Protein AF-A0A142WZF5-F1 (afdb_monomer_lite)

Radius of gyration: 20.6 Å; chains: 1; bounding box: 42×57×59 Å

Foldseek 3Di:
DLLLLQLLLVLLQLLLVLLLVLLVVLCVVPVDDDPLSVVSNVSSVVSNVSSVVSNVSSVPDDDDDDQPLLVLLSVLLSVLLSVLSNVQNCCVRPVVHPNPDPSNVVNVVSSVLSSCSSVLALVSLVVLLVCLVVLLVVLVVVLVCLVVDQDDDPNHGDDPVSSVVSSVVSVVSNVSSVSSNVSCVDPSNCVSNVHDDPPPPDDPPDD

pLDDT: mean 77.1, std 10.67, range [46.75, 94.75]

Structure (mmCIF, N/CA/C/O backbone):
data_AF-A0A142WZF5-F1
#
_entry.id   AF-A0A142WZF5-F1
#
loop_
_atom_site.group_PDB
_atom_site.id
_atom_site.type_symbol
_atom_site.label_atom_id
_atom_site.label_alt_id
_atom_site.label_comp_id
_atom_site.label_asym_id
_atom_site.label_entity_id
_atom_site.label_seq_id
_atom_site.pdbx_PDB_ins_code
_atom_site.Cartn_x
_atom_site.Cartn_y
_atom_site.Cartn_z
_atom_site.occupancy
_atom_site.B_iso_or_equiv
_atom_site.auth_seq_id
_atom_site.auth_comp_id
_atom_site.auth_asym_id
_atom_site.auth_atom_id
_atom_site.pdbx_PDB_model_num
ATOM 1 N N . MET A 1 1 ? 12.812 9.002 -13.934 1.00 46.78 1 MET A N 1
ATOM 2 C CA . MET A 1 1 ? 12.377 9.745 -12.724 1.00 46.78 1 MET A CA 1
ATOM 3 C C . MET A 1 1 ? 11.168 10.668 -12.937 1.00 46.78 1 MET A C 1
ATOM 5 O O . MET A 1 1 ? 10.575 11.048 -11.945 1.00 46.78 1 MET A O 1
ATOM 9 N N . ARG A 1 2 ? 10.756 11.022 -14.170 1.00 46.75 2 ARG A N 1
ATOM 10 C CA . ARG A 1 2 ? 9.724 12.057 -14.425 1.00 46.75 2 ARG A CA 1
ATOM 11 C C . ARG A 1 2 ? 8.259 11.568 -14.424 1.00 46.75 2 ARG A C 1
ATOM 13 O O . ARG A 1 2 ? 7.371 12.323 -14.067 1.00 46.75 2 ARG A O 1
ATOM 20 N N . GLN A 1 3 ? 8.002 10.281 -14.674 1.00 51.88 3 GLN A N 1
ATOM 21 C CA . GLN A 1 3 ? 6.660 9.661 -14.545 1.00 51.88 3 GLN A CA 1
ATOM 22 C C . GLN A 1 3 ? 6.208 9.397 -13.116 1.00 51.88 3 GLN A C 1
ATOM 24 O O . GLN A 1 3 ? 5.125 8.874 -12.866 1.00 51.88 3 GLN A O 1
ATOM 29 N N . ALA A 1 4 ? 7.083 9.730 -12.184 1.00 54.91 4 ALA A N 1
ATOM 30 C CA . ALA A 1 4 ? 6.895 9.498 -10.783 1.00 54.91 4 ALA A CA 1
ATOM 31 C C . ALA A 1 4 ? 5.857 10.396 -10.148 1.00 54.91 4 ALA A C 1
ATOM 33 O O . ALA A 1 4 ? 5.127 9.996 -9.249 1.00 54.91 4 ALA A O 1
ATOM 34 N N . PHE A 1 5 ? 5.805 11.618 -10.648 1.00 63.75 5 PHE A N 1
ATOM 35 C CA . PHE A 1 5 ? 5.149 12.706 -9.969 1.00 63.75 5 PHE A CA 1
ATOM 36 C C . PHE A 1 5 ? 3.626 12.572 -9.988 1.00 63.75 5 PHE A C 1
ATOM 38 O O . PHE A 1 5 ? 2.994 12.879 -8.990 1.00 63.75 5 PHE A O 1
ATOM 45 N N . VAL A 1 6 ? 3.035 11.995 -11.039 1.00 66.81 6 VAL A N 1
ATOM 46 C CA . VAL A 1 6 ? 1.578 11.790 -11.101 1.00 66.81 6 VAL A CA 1
ATOM 47 C C . VAL A 1 6 ? 1.078 10.743 -10.102 1.00 66.81 6 VAL A C 1
ATOM 49 O O . VAL A 1 6 ? 0.245 11.091 -9.269 1.00 66.81 6 VAL A O 1
ATOM 52 N N . PRO A 1 7 ? 1.554 9.481 -10.117 1.00 61.69 7 PRO A N 1
ATOM 53 C CA . PRO A 1 7 ? 1.102 8.505 -9.136 1.00 61.69 7 PRO A CA 1
ATOM 54 C C . PRO A 1 7 ? 1.502 8.921 -7.721 1.00 61.69 7 PRO A C 1
ATOM 56 O O . PRO A 1 7 ? 0.687 8.750 -6.818 1.00 61.69 7 PRO A O 1
ATOM 59 N N . ILE A 1 8 ? 2.696 9.511 -7.520 1.00 68.06 8 ILE A N 1
ATOM 60 C CA . ILE A 1 8 ? 3.088 10.014 -6.197 1.00 68.06 8 ILE A CA 1
ATOM 61 C C . ILE A 1 8 ? 2.182 11.132 -5.731 1.00 68.06 8 ILE A C 1
ATOM 63 O O . ILE A 1 8 ? 1.725 11.111 -4.593 1.00 68.06 8 ILE A O 1
ATOM 67 N N . GLY A 1 9 ? 1.870 12.060 -6.620 1.00 70.88 9 GLY A N 1
ATOM 68 C CA . GLY A 1 9 ? 0.967 13.146 -6.325 1.00 70.88 9 GLY A CA 1
ATOM 69 C C . GLY A 1 9 ? -0.409 12.648 -5.904 1.00 70.88 9 GLY A C 1
ATOM 70 O O . GLY A 1 9 ? -0.915 13.082 -4.875 1.00 70.88 9 GLY A O 1
ATOM 71 N N . TRP A 1 10 ? -0.966 11.663 -6.615 1.00 73.31 10 TRP A N 1
ATOM 72 C CA . TRP A 1 10 ? -2.230 11.034 -6.230 1.00 73.31 10 TRP A CA 1
ATOM 73 C C . TRP A 1 10 ? -2.146 10.296 -4.896 1.00 73.31 10 TRP A C 1
ATOM 75 O O . TRP A 1 10 ? -3.036 10.454 -4.069 1.00 73.31 10 TRP A O 1
ATOM 85 N N . ALA A 1 11 ? -1.083 9.530 -4.652 1.00 70.00 11 ALA A N 1
ATOM 86 C CA . ALA A 1 11 ? -0.888 8.825 -3.386 1.00 70.00 11 ALA A CA 1
ATOM 87 C C . ALA A 1 11 ? -0.875 9.790 -2.198 1.00 70.00 11 ALA A C 1
ATOM 89 O O . ALA A 1 11 ? -1.576 9.578 -1.210 1.00 70.00 11 ALA A O 1
ATOM 90 N N . VAL A 1 12 ? -0.109 10.875 -2.321 1.00 71.00 12 VAL A N 1
ATOM 91 C CA . VAL A 1 12 ? -0.001 11.918 -1.302 1.00 71.00 12 VAL A CA 1
ATOM 92 C C . VAL A 1 12 ? -1.342 12.649 -1.143 1.00 71.00 12 VAL A C 1
ATOM 94 O O . VAL A 1 12 ? -1.800 12.835 -0.019 1.00 71.00 12 VAL A O 1
ATOM 97 N N . PHE A 1 13 ? -2.014 12.988 -2.247 1.00 75.50 13 PHE A N 1
ATOM 98 C CA . PHE A 1 13 ? -3.320 13.654 -2.246 1.00 75.50 13 PHE A CA 1
ATOM 99 C C . PHE A 1 13 ? -4.409 12.819 -1.559 1.00 75.50 13 PHE A C 1
ATOM 101 O O . PHE A 1 13 ? -5.099 13.311 -0.668 1.00 75.50 13 PHE A O 1
ATOM 108 N N . PHE A 1 14 ? -4.546 11.541 -1.922 1.00 74.38 14 PHE A N 1
ATOM 109 C CA . PHE A 1 14 ? -5.536 10.655 -1.310 1.00 74.38 14 PHE A CA 1
ATOM 110 C C . PHE A 1 14 ? -5.205 10.341 0.149 1.00 74.38 14 PHE A C 1
ATOM 112 O O . PHE A 1 14 ? -6.117 10.287 0.970 1.00 74.38 14 PHE A O 1
ATOM 119 N N . SER A 1 15 ? -3.920 10.209 0.496 1.00 71.00 15 SER A N 1
ATOM 120 C CA . SER A 1 15 ? -3.498 10.064 1.896 1.00 71.00 15 SER A CA 1
ATOM 121 C C . SER A 1 15 ? -3.891 11.293 2.715 1.00 71.00 15 SER A C 1
ATOM 123 O O . SER A 1 15 ? -4.377 11.166 3.832 1.00 71.00 15 SER A O 1
ATOM 125 N N . ALA A 1 16 ? -3.755 12.489 2.144 1.00 71.75 16 ALA A N 1
ATOM 126 C CA . ALA A 1 16 ? -4.146 13.725 2.800 1.00 71.75 16 ALA A CA 1
ATOM 127 C C . ALA A 1 16 ? -5.669 13.868 2.960 1.00 71.75 16 ALA A C 1
ATOM 129 O O . ALA A 1 16 ? -6.135 14.252 4.030 1.00 71.75 16 ALA A O 1
ATOM 130 N N . LEU A 1 17 ? -6.456 13.495 1.944 1.00 75.00 17 LEU A N 1
ATOM 131 C CA . LEU A 1 17 ? -7.918 13.428 2.060 1.00 75.00 17 LEU A CA 1
ATOM 132 C C . LEU A 1 17 ? -8.360 12.446 3.150 1.00 75.00 17 LEU A C 1
ATOM 134 O O . LEU A 1 17 ? -9.232 12.770 3.955 1.00 75.00 17 LEU A O 1
ATOM 138 N N . ALA A 1 18 ? -7.724 11.275 3.211 1.00 72.06 18 ALA A N 1
ATOM 139 C CA . ALA A 1 18 ? -7.991 10.270 4.232 1.00 72.06 18 ALA A CA 1
ATOM 140 C C . ALA A 1 18 ? -7.699 10.777 5.657 1.00 72.06 18 ALA A C 1
ATOM 142 O O . ALA A 1 18 ? -8.387 10.382 6.593 1.00 72.06 18 ALA A O 1
ATOM 143 N N . LEU A 1 19 ? -6.738 11.691 5.832 1.00 70.31 19 LEU A N 1
ATOM 144 C CA . LEU A 1 19 ? -6.470 12.331 7.125 1.00 70.31 19 LEU A CA 1
ATOM 145 C C . LEU A 1 19 ? -7.538 13.366 7.519 1.00 70.31 19 LEU A C 1
ATOM 147 O O . LEU A 1 19 ? -7.786 13.535 8.711 1.00 70.31 19 LEU A O 1
ATOM 151 N N . ILE A 1 20 ? -8.173 14.043 6.553 1.00 75.38 20 ILE A N 1
ATOM 152 C CA . ILE A 1 20 ? -9.157 15.115 6.803 1.00 75.38 20 ILE A CA 1
ATOM 153 C C . ILE A 1 20 ? -10.494 14.557 7.298 1.00 75.38 20 ILE A C 1
ATOM 155 O O . ILE A 1 20 ? -11.087 15.126 8.214 1.00 75.38 20 ILE A O 1
ATOM 159 N N . VAL A 1 21 ? -10.964 13.445 6.721 1.00 72.44 21 VAL A N 1
ATOM 160 C CA . VAL A 1 21 ? -12.300 12.892 7.015 1.00 72.44 21 VAL A CA 1
ATOM 161 C C . VAL A 1 21 ? -12.514 12.622 8.516 1.00 72.44 21 VAL A C 1
ATOM 163 O O . VAL A 1 21 ? -13.508 13.112 9.052 1.00 72.44 21 VAL A O 1
ATOM 166 N N . PRO A 1 22 ? -11.606 11.948 9.248 1.00 65.75 22 PRO A N 1
ATOM 167 C CA . PRO A 1 22 ? -11.811 11.667 10.670 1.00 65.75 22 PRO A CA 1
ATOM 168 C C . PRO A 1 22 ? -11.718 12.921 11.542 1.00 65.75 22 PRO A C 1
ATOM 170 O O . PRO A 1 22 ? -12.404 13.007 12.556 1.00 65.75 22 PRO A O 1
ATOM 173 N N . VAL A 1 23 ? -10.930 13.927 11.139 1.00 70.88 23 VAL A N 1
ATOM 174 C CA . VAL A 1 23 ? -10.861 15.210 11.857 1.00 70.88 23 VAL A CA 1
ATOM 175 C C . VAL A 1 23 ? -12.176 15.979 11.735 1.00 70.88 23 VAL A C 1
ATOM 177 O O . VAL A 1 23 ? -12.653 16.537 12.724 1.00 70.88 23 VAL A O 1
ATOM 180 N N . VAL A 1 24 ? -12.784 15.986 10.543 1.00 72.75 24 VAL A N 1
ATOM 181 C CA . VAL A 1 24 ? -14.100 16.602 10.318 1.00 72.75 24 VAL A CA 1
ATOM 182 C C . VAL A 1 24 ? -15.178 15.851 11.096 1.00 72.75 24 VAL A C 1
ATOM 184 O O . VAL A 1 24 ? -15.952 16.487 11.806 1.00 72.75 24 VAL A O 1
ATOM 187 N N . MET A 1 25 ? -15.190 14.515 11.036 1.00 69.75 25 MET A N 1
ATOM 188 C CA . MET A 1 25 ? -16.173 13.706 11.766 1.00 69.75 25 MET A CA 1
ATOM 189 C C . MET A 1 25 ? -16.043 13.876 13.283 1.00 69.75 25 MET A C 1
ATOM 191 O O . MET A 1 25 ? -17.033 14.195 13.928 1.00 69.75 25 MET A O 1
ATOM 195 N N . GLY A 1 26 ? -14.835 13.818 13.851 1.00 64.50 26 GLY A N 1
ATOM 196 C CA . GLY A 1 26 ? -14.639 14.051 15.288 1.00 64.50 26 GLY A CA 1
ATOM 197 C C . GLY A 1 26 ? -14.998 15.476 15.734 1.00 64.50 26 GLY A C 1
ATOM 198 O O . GLY A 1 26 ? -15.407 15.703 16.873 1.00 64.50 26 GLY A O 1
ATOM 199 N N . ARG A 1 27 ? -14.883 16.475 14.846 1.00 73.31 27 ARG A N 1
ATOM 200 C CA . ARG A 1 27 ? -15.338 17.846 15.136 1.00 73.31 27 ARG A CA 1
ATOM 201 C C . ARG A 1 27 ? -16.862 17.973 15.125 1.00 73.31 27 ARG A C 1
ATOM 203 O O . ARG A 1 27 ? -17.387 18.803 15.873 1.00 73.31 27 ARG A O 1
ATOM 210 N N . LEU A 1 28 ? -17.535 17.211 14.266 1.00 75.12 28 LEU A N 1
ATOM 211 C CA . LEU A 1 28 ? -18.994 17.140 14.199 1.00 75.12 28 LEU A CA 1
ATOM 212 C C . LEU A 1 28 ? -19.573 16.352 15.381 1.00 75.12 28 LEU A C 1
ATOM 214 O O . LEU A 1 28 ? -20.610 16.750 15.896 1.00 75.12 28 LEU A O 1
ATOM 218 N N . GLU A 1 29 ? -18.887 15.295 15.825 1.00 70.25 29 GLU A N 1
ATOM 219 C CA . GLU A 1 29 ? -19.290 14.455 16.962 1.00 70.25 29 GLU A CA 1
ATOM 220 C C . GLU A 1 29 ? -19.155 15.205 18.300 1.00 70.25 29 GLU A C 1
ATOM 222 O O . GLU A 1 29 ? -20.130 15.314 19.040 1.00 70.25 29 GLU A O 1
ATOM 227 N N . ASP A 1 30 ? -17.990 15.798 18.588 1.00 74.69 30 ASP A N 1
ATOM 228 C CA . ASP A 1 30 ? -17.697 16.285 19.950 1.00 74.69 30 ASP A CA 1
ATOM 229 C C . ASP A 1 30 ? -17.779 17.811 20.100 1.00 74.69 30 ASP A C 1
ATOM 231 O O . ASP A 1 30 ? -17.608 18.350 21.191 1.00 74.69 30 ASP A O 1
ATOM 235 N N . GLY A 1 31 ? -17.930 18.556 19.000 1.00 74.50 31 GLY A N 1
ATOM 236 C CA . GLY A 1 31 ? -17.992 20.023 19.023 1.00 74.50 31 GLY A CA 1
ATOM 237 C C . GLY A 1 31 ? -16.668 20.751 19.335 1.00 74.50 31 GLY A C 1
ATOM 238 O O . GLY A 1 31 ? -16.577 21.967 19.152 1.00 74.50 31 GLY A O 1
ATOM 239 N N . LEU A 1 32 ? -15.626 20.038 19.770 1.00 74.06 32 LEU A N 1
ATOM 240 C CA . LEU A 1 32 ? -14.387 20.618 20.301 1.00 74.06 32 LEU A CA 1
ATOM 241 C C . LEU A 1 32 ? -13.279 20.746 19.245 1.00 74.06 32 LEU A C 1
ATOM 243 O O . LEU A 1 32 ? -13.051 19.853 18.422 1.00 74.06 32 LEU A O 1
ATOM 247 N N . TRP A 1 33 ? -12.543 21.859 19.285 1.00 77.81 33 TRP A N 1
ATOM 248 C CA . TRP A 1 33 ? -11.347 22.070 18.467 1.00 77.81 33 TRP A CA 1
ATOM 249 C C . TRP A 1 33 ? -10.091 21.873 19.315 1.00 77.81 33 TRP A C 1
ATOM 251 O O . TRP A 1 33 ? -9.861 22.619 20.262 1.00 77.81 33 TRP A O 1
ATOM 261 N N . THR A 1 34 ? -9.274 20.873 18.980 1.00 77.44 34 THR A N 1
ATOM 262 C CA . THR A 1 34 ? -8.027 20.578 19.699 1.00 77.44 34 THR A CA 1
ATOM 263 C C . THR A 1 34 ? -6.809 20.941 18.853 1.00 77.44 34 THR A C 1
ATOM 265 O O . THR A 1 34 ? -6.850 20.896 17.621 1.00 77.44 34 THR A O 1
ATOM 268 N N . PHE A 1 35 ? -5.692 21.260 19.512 1.00 69.06 35 PHE A N 1
ATOM 269 C CA . PHE A 1 35 ? -4.420 21.535 18.835 1.00 69.06 35 PHE A CA 1
ATOM 270 C C . PHE A 1 35 ? -3.982 20.367 17.933 1.00 69.06 35 PHE A C 1
ATOM 272 O O . PHE A 1 35 ? -3.530 20.588 16.813 1.00 69.06 35 PHE A O 1
ATOM 279 N N . ALA A 1 36 ? -4.207 19.123 18.371 1.00 63.53 36 ALA A N 1
ATOM 280 C CA . ALA A 1 36 ? -3.917 17.923 17.587 1.00 63.53 36 ALA A CA 1
ATOM 281 C C . ALA A 1 36 ? -4.724 17.862 16.275 1.00 63.53 36 ALA A C 1
ATOM 283 O O . ALA A 1 36 ? -4.153 17.584 15.222 1.00 63.53 36 ALA A O 1
ATOM 284 N N . ARG A 1 37 ? -6.025 18.195 16.305 1.00 69.38 37 ARG A N 1
ATOM 285 C CA . ARG A 1 37 ? -6.875 18.276 15.099 1.00 69.38 37 ARG A CA 1
ATOM 286 C C . ARG A 1 37 ? -6.367 19.354 14.135 1.00 69.38 37 ARG A C 1
ATOM 288 O O . ARG A 1 37 ? -6.269 19.107 12.935 1.00 69.38 37 ARG A O 1
ATOM 295 N N . GLY A 1 38 ? -5.966 20.512 14.667 1.00 69.56 38 GLY A N 1
ATOM 296 C CA . GLY A 1 38 ? -5.338 21.583 13.888 1.00 69.56 38 GLY A CA 1
ATOM 297 C C . GLY A 1 38 ? -4.015 21.161 13.237 1.00 69.56 38 GLY A C 1
ATOM 298 O O . GLY A 1 38 ? -3.804 21.415 12.053 1.00 69.56 38 GLY A O 1
ATOM 299 N N . ALA A 1 39 ? -3.154 20.454 13.973 1.00 66.62 39 ALA A N 1
ATOM 300 C CA . ALA A 1 39 ? -1.882 19.949 13.4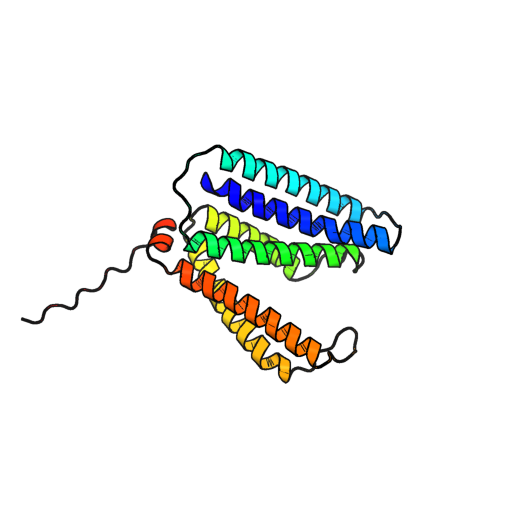58 1.00 66.62 39 ALA A CA 1
ATOM 301 C C . ALA A 1 39 ? -2.080 18.910 12.339 1.00 66.62 39 ALA A C 1
ATOM 303 O O . ALA A 1 39 ? -1.424 19.000 11.301 1.00 66.62 39 ALA A O 1
ATOM 304 N N . VAL A 1 40 ? -3.022 17.972 12.499 1.00 68.31 40 VAL A N 1
ATOM 305 C CA . VAL A 1 40 ? -3.356 16.983 11.456 1.00 68.31 40 VAL A CA 1
ATOM 306 C C . VAL A 1 40 ? -3.889 17.661 10.199 1.00 68.31 40 VAL A C 1
ATOM 308 O O . VAL A 1 40 ? -3.464 17.305 9.102 1.00 68.31 40 VAL A O 1
ATOM 311 N N . LEU A 1 41 ? -4.756 18.670 10.329 1.00 72.38 41 LEU A N 1
ATOM 312 C CA . LEU A 1 41 ? -5.235 19.442 9.178 1.00 72.38 41 LEU A CA 1
ATOM 313 C C . LEU A 1 41 ? -4.116 20.232 8.499 1.00 72.38 41 LEU A C 1
ATOM 315 O O . LEU A 1 41 ? -4.100 20.312 7.275 1.00 72.38 41 LEU A O 1
ATOM 319 N N . GLY A 1 42 ? -3.158 20.768 9.259 1.00 71.69 42 GLY A N 1
ATOM 320 C CA . GLY A 1 42 ? -1.979 21.433 8.699 1.00 71.69 42 GLY A CA 1
ATOM 321 C C . GLY A 1 42 ? -1.097 20.475 7.892 1.00 71.69 42 GLY A C 1
ATOM 322 O O . GLY A 1 42 ? -0.700 20.784 6.764 1.00 71.69 42 GLY A O 1
ATOM 323 N N . VAL A 1 43 ? -0.845 19.277 8.425 1.00 70.12 43 VAL A N 1
ATOM 324 C CA . VAL A 1 43 ? -0.101 18.219 7.723 1.00 70.12 43 VAL A CA 1
ATOM 325 C C . VAL A 1 43 ? -0.870 17.747 6.490 1.00 70.12 43 VAL A C 1
ATOM 327 O O . VAL A 1 43 ? -0.294 17.670 5.407 1.00 70.12 43 VAL A O 1
ATOM 330 N N . ALA A 1 44 ? -2.175 17.503 6.610 1.00 70.62 44 ALA A N 1
ATOM 331 C CA . ALA A 1 44 ? -3.017 17.111 5.487 1.00 70.62 44 ALA A CA 1
ATOM 332 C C . ALA A 1 44 ? -3.069 18.199 4.403 1.00 70.62 44 ALA A C 1
ATOM 334 O O . ALA A 1 44 ? -2.885 17.896 3.231 1.00 70.62 44 ALA A O 1
ATOM 335 N N . GLY A 1 45 ? -3.222 19.474 4.764 1.00 69.44 45 GLY A N 1
ATOM 336 C CA . GLY A 1 45 ? -3.181 20.589 3.814 1.00 69.44 45 GLY A CA 1
ATOM 337 C C . GLY A 1 45 ? -1.846 20.673 3.068 1.00 69.44 45 GLY A C 1
ATOM 338 O O . GLY A 1 45 ? -1.819 20.836 1.848 1.00 69.44 45 GLY A O 1
ATOM 339 N N . SER A 1 46 ? -0.738 20.467 3.782 1.00 69.00 46 SER A N 1
ATOM 340 C CA . SER A 1 46 ? 0.606 20.443 3.193 1.00 69.00 46 SER A CA 1
ATOM 341 C C . SER A 1 46 ? 0.777 19.267 2.228 1.00 69.00 46 SER A C 1
ATOM 343 O O . SER A 1 46 ? 1.283 19.435 1.119 1.00 69.00 46 SER A O 1
ATOM 345 N N . LEU A 1 47 ? 0.295 18.080 2.606 1.00 70.56 47 LEU A N 1
ATOM 346 C CA . LEU A 1 47 ? 0.309 16.899 1.748 1.00 70.56 47 LEU A CA 1
ATOM 347 C C . LEU A 1 47 ? -0.606 17.080 0.528 1.00 70.56 47 LEU A C 1
ATOM 349 O O . LEU A 1 47 ? -0.189 16.753 -0.575 1.00 70.56 47 LEU A O 1
ATOM 353 N N . LEU A 1 48 ? -1.797 17.672 0.664 1.00 78.75 48 LEU A N 1
ATOM 354 C CA . LEU A 1 48 ? -2.655 18.006 -0.480 1.00 78.75 48 LEU A CA 1
ATOM 355 C C . LEU A 1 48 ? -1.926 18.913 -1.474 1.00 78.75 48 LEU A C 1
ATOM 357 O O . LEU A 1 48 ? -1.896 18.610 -2.666 1.00 78.75 48 LEU A O 1
ATOM 361 N N . ALA A 1 49 ? -1.300 19.988 -0.989 1.00 68.31 49 ALA A N 1
ATOM 362 C CA . ALA A 1 49 ? -0.561 20.926 -1.829 1.00 68.31 49 ALA A CA 1
ATOM 363 C C . ALA A 1 49 ? 0.616 20.246 -2.546 1.00 68.31 49 ALA A C 1
ATOM 365 O O . ALA A 1 49 ? 0.800 20.422 -3.755 1.00 68.31 49 ALA A O 1
ATOM 366 N N . VAL A 1 50 ? 1.376 19.408 -1.835 1.00 71.94 50 VAL A N 1
ATOM 367 C CA . VAL A 1 50 ? 2.451 18.599 -2.424 1.00 71.94 50 VAL A CA 1
ATOM 368 C C . VAL A 1 50 ? 1.881 17.628 -3.458 1.00 71.94 50 VAL A C 1
ATOM 370 O O . VAL A 1 50 ? 2.367 17.581 -4.583 1.00 71.94 50 VAL A O 1
ATOM 373 N N . GLY A 1 51 ? 0.809 16.910 -3.129 1.00 70.62 51 GLY A N 1
ATOM 374 C CA . GLY A 1 51 ? 0.147 15.956 -4.012 1.00 70.62 51 GLY A CA 1
ATOM 375 C C . GLY A 1 51 ? -0.292 16.592 -5.330 1.00 70.62 51 GLY A C 1
ATOM 376 O O . GLY A 1 51 ? 0.101 16.134 -6.404 1.00 70.62 51 GLY A O 1
ATOM 377 N N . VAL A 1 52 ? -1.018 17.710 -5.252 1.00 74.69 52 VAL A N 1
ATOM 378 C CA . VAL A 1 52 ? -1.459 18.494 -6.417 1.00 74.69 52 VAL A CA 1
ATOM 379 C C . VAL A 1 52 ? -0.269 18.984 -7.238 1.00 74.69 52 VAL A C 1
ATOM 381 O O . VAL A 1 52 ? -0.276 18.849 -8.461 1.00 74.69 52 VAL A O 1
ATOM 384 N N . THR A 1 53 ? 0.783 19.489 -6.591 1.00 68.62 53 THR A N 1
ATOM 385 C CA . THR A 1 53 ? 1.982 19.986 -7.283 1.00 68.62 53 THR A CA 1
ATOM 386 C C . THR A 1 53 ? 2.695 18.869 -8.046 1.00 68.62 53 THR A C 1
ATOM 388 O O . THR A 1 53 ? 3.127 19.068 -9.183 1.00 68.62 53 THR A O 1
ATOM 391 N N . LEU A 1 54 ? 2.781 17.666 -7.476 1.00 70.06 54 LEU A N 1
ATOM 392 C CA . LEU A 1 54 ? 3.384 16.510 -8.142 1.00 70.06 54 LEU A CA 1
ATOM 393 C C . LEU A 1 54 ? 2.488 15.995 -9.293 1.00 70.06 54 LEU A C 1
ATOM 395 O O . LEU A 1 54 ? 2.995 15.703 -10.376 1.00 70.06 54 LEU A O 1
ATOM 399 N N . VAL A 1 55 ? 1.156 15.973 -9.141 1.00 73.31 55 VAL A N 1
ATOM 400 C CA . VAL A 1 55 ? 0.240 15.642 -10.257 1.00 73.31 55 VAL A CA 1
ATOM 401 C C . VAL A 1 55 ? 0.368 16.655 -11.396 1.00 73.31 55 VAL A C 1
ATOM 403 O O . VAL A 1 55 ? 0.486 16.283 -12.566 1.00 73.31 55 VAL A O 1
ATOM 406 N N . TRP A 1 56 ? 0.388 17.943 -11.066 1.00 70.12 56 TRP A N 1
ATOM 407 C CA . TRP A 1 56 ? 0.482 19.029 -12.035 1.00 70.12 56 TRP A CA 1
ATOM 408 C C . TRP A 1 56 ? 1.811 19.019 -12.795 1.00 70.12 56 TRP A C 1
ATOM 410 O O . TRP A 1 56 ? 1.838 19.081 -14.023 1.00 70.12 56 TRP A O 1
ATOM 420 N N . THR A 1 57 ? 2.931 18.891 -12.085 1.00 67.88 57 THR A N 1
ATOM 421 C CA . THR A 1 57 ? 4.264 18.836 -12.707 1.00 67.88 57 THR A CA 1
ATOM 422 C C . THR A 1 57 ? 4.470 17.555 -13.515 1.00 67.88 57 THR A C 1
ATOM 424 O O . THR A 1 57 ? 5.076 17.600 -14.585 1.00 67.88 57 THR A O 1
ATOM 427 N N . GLY A 1 58 ? 3.915 16.427 -13.062 1.00 61.31 58 GLY A N 1
ATOM 428 C CA . GLY A 1 58 ? 3.994 15.150 -13.767 1.00 61.31 58 GLY A CA 1
ATOM 429 C C . GLY A 1 58 ? 3.090 15.043 -15.000 1.00 61.31 58 GLY A C 1
ATOM 430 O O . GLY A 1 58 ? 3.464 14.380 -15.963 1.00 61.31 58 GLY A O 1
ATOM 431 N N . SER A 1 59 ? 1.922 15.694 -15.005 1.00 66.56 59 SER A N 1
ATOM 432 C CA . SER A 1 59 ? 0.977 15.668 -16.140 1.00 66.56 59 SER A CA 1
ATOM 433 C C . SER A 1 59 ? 1.434 16.509 -17.334 1.00 66.56 59 SER A C 1
ATOM 435 O O . SER A 1 59 ? 1.023 16.251 -18.462 1.00 66.56 59 SER A O 1
ATOM 437 N N . ARG A 1 60 ? 2.333 17.476 -17.113 1.00 61.00 60 ARG A N 1
ATOM 438 C CA . ARG A 1 60 ? 2.895 18.343 -18.161 1.00 61.00 60 ARG A CA 1
ATOM 439 C C . ARG A 1 60 ? 4.080 17.740 -18.924 1.00 61.00 60 ARG A C 1
ATOM 441 O O . ARG A 1 60 ? 4.618 18.401 -19.807 1.00 61.00 60 ARG A O 1
ATOM 448 N N . GLN A 1 61 ? 4.520 16.522 -18.605 1.00 54.97 61 GLN A N 1
ATOM 449 C CA . GLN A 1 61 ? 5.681 15.901 -19.251 1.00 54.97 61 GLN A CA 1
ATOM 450 C C . GLN A 1 61 ? 5.322 14.573 -19.920 1.00 54.97 61 GLN A C 1
ATOM 452 O O . GLN A 1 61 ? 5.066 13.567 -19.262 1.00 54.97 61 GLN A O 1
ATOM 457 N N . SER A 1 62 ? 5.383 14.557 -21.253 1.00 54.28 62 SER A N 1
ATOM 458 C CA . SER A 1 62 ? 5.236 13.351 -22.067 1.00 54.28 62 SER A CA 1
ATOM 459 C C . SER A 1 62 ? 6.359 12.364 -21.744 1.00 54.28 62 SER A C 1
ATOM 461 O O . SER A 1 62 ? 7.540 12.644 -21.935 1.00 54.28 62 SER A O 1
ATOM 463 N N . SER A 1 63 ? 6.009 11.202 -21.205 1.00 54.94 63 SER A N 1
ATOM 464 C CA . SER A 1 63 ? 6.940 10.111 -20.914 1.00 54.94 63 SER A CA 1
ATOM 465 C C . SER A 1 63 ? 6.267 8.769 -21.235 1.00 54.94 63 SER A C 1
ATOM 467 O O . SER A 1 63 ? 5.042 8.676 -21.124 1.00 54.94 63 SER A O 1
ATOM 469 N N . PRO A 1 64 ? 7.030 7.727 -21.608 1.00 63.06 64 PRO A N 1
ATOM 470 C CA . PRO A 1 64 ? 6.487 6.449 -22.086 1.00 63.06 64 PRO A CA 1
ATOM 471 C C . PRO A 1 64 ? 5.750 5.689 -20.974 1.00 63.06 64 PRO A C 1
ATOM 473 O O . PRO A 1 64 ? 6.352 5.461 -19.934 1.00 63.06 64 PRO A O 1
ATOM 476 N N . PRO A 1 65 ? 4.474 5.304 -21.131 1.00 74.88 65 PRO A N 1
ATOM 477 C CA . PRO A 1 65 ? 3.590 4.887 -20.034 1.00 74.88 65 PRO A CA 1
ATOM 478 C C . PRO A 1 65 ? 4.169 3.777 -19.140 1.00 74.88 65 PRO A C 1
ATOM 480 O O . PRO A 1 65 ? 4.768 2.821 -19.627 1.00 74.88 65 PRO A O 1
ATOM 483 N N . LEU A 1 66 ? 3.933 3.881 -17.824 1.00 81.06 66 LEU A N 1
ATOM 484 C CA . LEU A 1 66 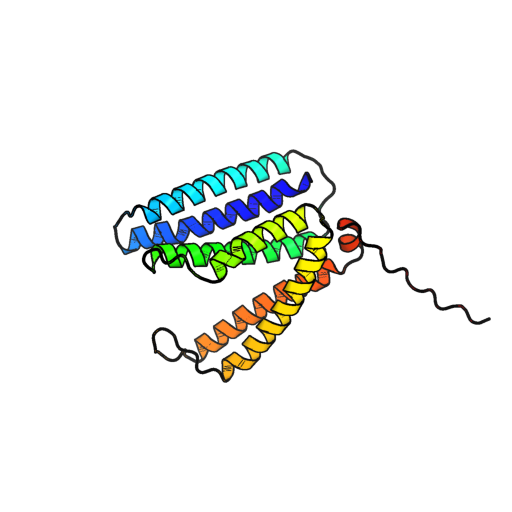? 4.344 2.866 -16.846 1.00 81.06 66 LEU A CA 1
ATOM 485 C C . LEU A 1 66 ? 3.801 1.475 -17.233 1.00 81.06 66 LEU A C 1
ATOM 487 O O . LEU A 1 66 ? 2.600 1.365 -17.524 1.00 81.06 66 LEU A O 1
ATOM 491 N N . PRO A 1 67 ? 4.616 0.401 -17.157 1.00 87.31 67 PRO A N 1
ATOM 492 C CA . PRO A 1 67 ? 4.141 -0.951 -17.424 1.00 87.31 67 PRO A CA 1
ATOM 493 C C . PRO A 1 67 ? 2.964 -1.318 -16.521 1.00 87.31 67 PRO A C 1
ATOM 495 O O . PRO A 1 67 ? 2.922 -0.947 -15.343 1.00 87.31 67 PRO A O 1
ATOM 498 N N . ALA A 1 68 ? 2.028 -2.114 -17.043 1.00 82.19 68 ALA A N 1
ATOM 499 C CA . ALA A 1 68 ? 0.824 -2.494 -16.308 1.00 82.19 68 ALA A CA 1
ATOM 500 C C . ALA A 1 68 ? 1.130 -3.136 -14.943 1.00 82.19 68 ALA A C 1
ATOM 502 O O . ALA A 1 68 ? 0.422 -2.870 -13.974 1.00 82.19 68 ALA A O 1
ATOM 503 N N . GLY A 1 69 ? 2.211 -3.919 -14.841 1.00 83.88 69 GLY A N 1
ATOM 504 C CA . GLY A 1 69 ? 2.620 -4.529 -13.577 1.00 83.88 69 GLY A CA 1
ATOM 505 C C . GLY A 1 69 ? 3.063 -3.523 -12.518 1.00 83.88 69 GLY A C 1
ATOM 506 O O . GLY A 1 69 ? 2.645 -3.632 -11.367 1.00 83.88 69 GLY A O 1
ATOM 507 N N . VAL A 1 70 ? 3.813 -2.492 -12.918 1.00 87.38 70 VAL A N 1
ATOM 508 C CA . VAL A 1 70 ? 4.201 -1.391 -12.023 1.00 87.38 70 VAL A CA 1
ATOM 509 C C . VAL A 1 70 ? 2.960 -0.643 -11.546 1.00 87.38 70 VAL A C 1
ATOM 511 O O . VAL A 1 70 ? 2.831 -0.394 -10.355 1.00 87.38 70 VAL A O 1
ATOM 514 N N . ARG A 1 71 ? 2.001 -0.355 -12.438 1.00 85.12 71 ARG A N 1
ATOM 515 C CA . ARG A 1 71 ? 0.751 0.335 -12.065 1.00 85.12 71 ARG A CA 1
ATOM 516 C C . ARG A 1 71 ? -0.052 -0.430 -11.014 1.00 85.12 71 ARG A C 1
ATOM 518 O O . ARG A 1 71 ? -0.516 0.178 -10.059 1.00 85.12 71 ARG A O 1
ATOM 525 N N . ILE A 1 72 ? -0.173 -1.752 -11.157 1.00 80.88 72 ILE A N 1
ATOM 526 C CA . ILE A 1 72 ? -0.872 -2.603 -10.179 1.00 80.88 72 ILE A CA 1
ATOM 527 C C . ILE A 1 72 ? -0.151 -2.578 -8.822 1.00 80.88 72 ILE A C 1
ATOM 529 O O . ILE A 1 72 ? -0.801 -2.444 -7.790 1.00 80.88 72 ILE A O 1
ATOM 533 N N . ALA A 1 73 ? 1.184 -2.664 -8.811 1.00 88.50 73 ALA A N 1
ATOM 534 C CA . ALA A 1 73 ? 1.961 -2.583 -7.573 1.00 88.50 73 ALA A CA 1
ATOM 535 C C . ALA A 1 73 ? 1.852 -1.204 -6.902 1.00 88.50 73 ALA A C 1
ATOM 537 O O . ALA A 1 73 ? 1.719 -1.125 -5.684 1.00 88.50 73 ALA A O 1
ATOM 538 N N . LEU A 1 74 ? 1.847 -0.122 -7.686 1.00 85.62 74 LEU A N 1
ATOM 539 C CA . LEU A 1 74 ? 1.629 1.232 -7.177 1.00 85.62 74 LEU A CA 1
ATOM 540 C C . LEU A 1 74 ? 0.230 1.398 -6.592 1.00 85.62 74 LEU A C 1
ATOM 542 O O . LEU A 1 74 ? 0.109 1.921 -5.492 1.00 85.62 74 LEU A O 1
ATOM 546 N N . ALA A 1 75 ? -0.807 0.919 -7.281 1.00 78.50 75 ALA A N 1
ATOM 547 C CA . ALA A 1 75 ? -2.176 0.966 -6.777 1.00 78.50 75 ALA A CA 1
ATOM 548 C C . ALA A 1 75 ? -2.308 0.204 -5.450 1.00 78.50 75 ALA A C 1
ATOM 550 O O . ALA A 1 75 ? -2.862 0.732 -4.492 1.00 78.50 75 ALA A O 1
ATOM 551 N N . ALA A 1 76 ? -1.728 -0.996 -5.361 1.00 83.06 76 ALA A N 1
ATOM 552 C CA . ALA A 1 76 ? -1.688 -1.764 -4.121 1.00 83.06 76 ALA A CA 1
ATOM 553 C C . ALA A 1 76 ? -0.958 -1.008 -2.996 1.00 83.06 76 ALA A C 1
ATOM 555 O O . ALA A 1 76 ? -1.451 -0.951 -1.876 1.00 83.06 76 ALA A O 1
ATOM 556 N N . ASN A 1 77 ? 0.185 -0.385 -3.289 1.00 86.38 77 ASN A N 1
ATOM 557 C CA . ASN A 1 77 ? 0.938 0.408 -2.317 1.00 86.38 77 ASN A CA 1
ATOM 558 C C . ASN A 1 77 ? 0.146 1.636 -1.825 1.00 86.38 77 ASN A C 1
ATOM 560 O O . ASN A 1 77 ? 0.081 1.887 -0.625 1.00 86.38 77 ASN A O 1
ATOM 564 N N . ILE A 1 78 ? -0.547 2.332 -2.732 1.00 80.19 78 ILE A N 1
ATOM 565 C CA . ILE A 1 78 ? -1.434 3.455 -2.395 1.00 80.19 78 ILE A CA 1
ATOM 566 C C . ILE A 1 78 ? -2.540 3.018 -1.435 1.00 80.19 78 ILE A C 1
ATOM 568 O O . ILE A 1 78 ? -2.824 3.739 -0.482 1.00 80.19 78 ILE A O 1
ATOM 572 N N . VAL A 1 79 ? -3.129 1.836 -1.644 1.00 80.12 79 VAL A N 1
ATOM 573 C CA . VAL A 1 79 ? -4.126 1.282 -0.717 1.00 80.12 79 VAL A CA 1
ATOM 574 C C . VAL A 1 79 ? -3.533 1.154 0.690 1.00 80.12 79 VAL A C 1
ATOM 576 O O . VAL A 1 79 ? -4.138 1.643 1.638 1.00 80.12 79 VAL A O 1
ATOM 579 N N . PHE A 1 80 ? -2.330 0.590 0.845 1.00 81.81 80 PHE A N 1
ATOM 580 C CA . PHE A 1 80 ? -1.680 0.494 2.160 1.00 81.81 80 PHE A CA 1
ATOM 581 C C . PHE A 1 80 ? -1.369 1.860 2.778 1.00 81.81 80 PHE A C 1
ATOM 583 O O . PHE A 1 80 ? -1.646 2.061 3.957 1.00 81.81 80 PHE A O 1
ATOM 590 N N . LEU A 1 81 ? -0.852 2.815 1.998 1.00 80.88 81 LEU A N 1
ATOM 591 C CA . LEU A 1 81 ? -0.617 4.182 2.478 1.00 80.88 81 LEU A CA 1
ATOM 592 C C . LEU A 1 81 ? -1.902 4.836 2.992 1.00 80.88 81 LEU A C 1
ATOM 594 O O . LEU A 1 81 ? -1.882 5.436 4.067 1.00 80.88 81 LEU A O 1
ATOM 598 N N . ALA A 1 82 ? -3.011 4.672 2.267 1.00 77.19 82 ALA A N 1
ATOM 599 C CA . ALA A 1 82 ? -4.315 5.175 2.676 1.00 77.19 82 ALA A CA 1
ATOM 600 C C . ALA A 1 82 ? -4.804 4.499 3.965 1.00 77.19 82 ALA A C 1
ATOM 602 O O . ALA A 1 82 ? -5.250 5.193 4.873 1.00 77.19 82 ALA A O 1
ATOM 603 N N . PHE A 1 83 ? -4.663 3.174 4.095 1.00 79.25 83 PHE A N 1
ATOM 604 C CA . PHE A 1 83 ? -5.010 2.460 5.329 1.00 79.25 83 PHE A CA 1
ATOM 605 C C . PHE A 1 83 ? -4.184 2.935 6.527 1.00 79.25 83 PHE A C 1
ATOM 607 O O . PHE A 1 83 ? -4.748 3.206 7.583 1.00 79.25 83 PHE A O 1
ATOM 614 N N . PHE A 1 84 ? -2.869 3.101 6.364 1.00 80.44 84 PHE A N 1
ATOM 615 C CA . PHE A 1 84 ? -2.012 3.615 7.433 1.00 80.44 84 PHE A CA 1
ATOM 616 C C . PHE A 1 84 ? -2.364 5.056 7.806 1.00 80.44 84 PHE A C 1
ATOM 618 O O . PHE A 1 84 ? -2.363 5.392 8.985 1.00 80.44 84 PHE A O 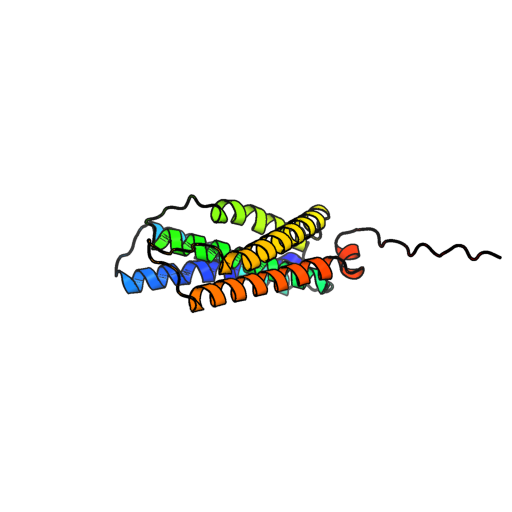1
ATOM 625 N N . ALA A 1 85 ? -2.700 5.899 6.826 1.00 76.31 85 ALA A N 1
ATOM 626 C CA . ALA A 1 85 ? -3.150 7.264 7.077 1.00 76.31 85 ALA A CA 1
ATOM 627 C C . ALA A 1 85 ? -4.494 7.296 7.827 1.00 76.31 85 ALA A C 1
ATOM 629 O O . ALA A 1 85 ? -4.629 8.035 8.800 1.00 76.31 85 ALA A O 1
ATOM 630 N N . LEU A 1 86 ? -5.466 6.471 7.422 1.00 74.44 86 LEU A N 1
ATOM 631 C CA . LEU A 1 86 ? -6.755 6.356 8.110 1.00 74.44 86 LEU A CA 1
ATOM 632 C C . LEU A 1 86 ? -6.578 5.897 9.555 1.00 74.44 86 LEU A C 1
ATOM 634 O O . LEU A 1 86 ? -7.156 6.496 10.455 1.00 74.44 86 LEU A O 1
ATOM 638 N N . GLU A 1 87 ? -5.750 4.879 9.786 1.00 76.69 87 GLU A N 1
ATOM 639 C CA . GLU A 1 87 ? -5.508 4.371 11.135 1.00 76.69 87 GLU A CA 1
ATOM 640 C C . GLU A 1 87 ? -4.784 5.401 12.014 1.00 76.69 87 GLU A C 1
ATOM 642 O O . GLU A 1 87 ? -5.144 5.589 13.174 1.00 76.69 87 GLU A O 1
ATOM 647 N N . LEU A 1 88 ? -3.799 6.115 11.461 1.00 75.25 88 LEU A N 1
ATOM 648 C CA . LEU A 1 88 ? -3.145 7.229 12.149 1.00 75.25 88 LEU A CA 1
ATOM 649 C C . LEU A 1 88 ? -4.153 8.314 12.538 1.00 75.25 88 LEU A C 1
ATOM 651 O O . LEU A 1 88 ? -4.129 8.791 13.669 1.00 75.25 88 LEU A O 1
ATOM 655 N N . SER A 1 89 ? -5.051 8.688 11.626 1.00 67.56 89 SER A N 1
ATOM 656 C CA . SER A 1 89 ? -6.061 9.714 11.888 1.00 67.56 89 SER A CA 1
ATOM 657 C C . SER A 1 89 ? -7.083 9.266 12.938 1.00 67.56 89 SER A C 1
ATOM 659 O O . SER A 1 89 ? -7.344 10.011 13.882 1.00 67.56 89 SER A O 1
ATOM 661 N N . ASP A 1 90 ? -7.586 8.029 12.847 1.00 70.19 90 ASP A N 1
ATOM 662 C CA . ASP A 1 90 ? -8.503 7.448 13.837 1.00 70.19 90 ASP A CA 1
ATOM 663 C C . ASP A 1 90 ? -7.879 7.442 15.238 1.00 70.19 90 ASP A C 1
ATOM 665 O O . ASP A 1 90 ? -8.488 7.912 16.196 1.00 70.19 90 ASP A O 1
ATOM 669 N N . ARG A 1 91 ? -6.609 7.040 15.359 1.00 68.81 91 ARG A N 1
ATOM 670 C CA . ARG A 1 91 ? -5.884 7.060 16.639 1.00 68.81 91 ARG A CA 1
ATOM 671 C C . ARG A 1 91 ? -5.675 8.466 17.189 1.00 68.81 91 ARG A C 1
ATOM 673 O O . ARG A 1 91 ? -5.821 8.682 18.390 1.00 68.81 91 ARG A O 1
ATOM 680 N N . ILE A 1 92 ? -5.347 9.437 16.339 1.00 67.56 92 ILE A N 1
ATOM 681 C CA . ILE A 1 92 ? -5.164 10.823 16.789 1.00 67.56 92 ILE A CA 1
ATOM 682 C C . ILE A 1 92 ? -6.485 11.406 17.301 1.00 67.56 92 ILE A C 1
ATOM 684 O O . ILE A 1 92 ? -6.489 12.109 18.310 1.00 67.56 92 ILE A O 1
ATOM 688 N N . VAL A 1 93 ? -7.598 11.108 16.626 1.00 61.91 93 VAL A N 1
ATOM 689 C CA . VAL A 1 93 ? -8.913 11.679 16.941 1.00 61.91 93 VAL A CA 1
ATOM 690 C C . VAL A 1 93 ? -9.600 10.950 18.097 1.00 61.91 93 VAL A C 1
ATOM 692 O O . VAL A 1 93 ? -10.141 11.620 18.973 1.00 61.91 93 VAL A O 1
ATOM 695 N N . ARG A 1 94 ? -9.575 9.611 18.114 1.00 63.16 94 ARG A N 1
ATOM 696 C CA . ARG A 1 94 ? -10.355 8.766 19.038 1.00 63.16 94 ARG A CA 1
ATOM 697 C C . ARG A 1 94 ? -9.545 8.127 20.165 1.00 63.16 94 ARG A C 1
ATOM 699 O O . ARG A 1 94 ? -10.137 7.617 21.106 1.00 63.16 94 ARG A O 1
ATOM 706 N N . GLN A 1 95 ? -8.212 8.148 20.102 1.00 63.62 95 GLN A N 1
ATOM 707 C CA . GLN A 1 95 ? -7.335 7.583 21.144 1.00 63.62 95 GLN A CA 1
ATOM 708 C C . GLN A 1 95 ? -6.445 8.648 21.802 1.00 63.62 95 GLN A C 1
ATOM 710 O O . GLN A 1 95 ? -5.299 8.368 22.159 1.00 63.62 95 GLN A O 1
ATOM 715 N N . GLU A 1 96 ? -6.959 9.877 21.932 1.00 64.12 96 GLU A N 1
ATOM 716 C CA . GLU A 1 96 ? -6.318 10.987 22.661 1.00 64.12 96 GLU A CA 1
ATOM 717 C C . GLU A 1 96 ? -4.868 11.286 22.220 1.00 64.12 96 GLU A C 1
ATOM 719 O O . GLU A 1 96 ? -4.014 11.661 23.021 1.00 64.12 96 GLU A O 1
ATOM 724 N N . GLY A 1 97 ? -4.550 11.113 20.932 1.00 58.44 97 GLY A N 1
ATOM 725 C CA . GLY A 1 97 ? -3.207 11.395 20.415 1.00 58.44 97 GLY A CA 1
ATOM 726 C C . GLY A 1 97 ? -2.167 10.293 20.656 1.00 58.44 97 GLY A C 1
ATOM 727 O O . GLY A 1 97 ? -0.967 10.547 20.533 1.00 58.44 97 GLY A O 1
ATOM 728 N N . ARG A 1 98 ? -2.576 9.051 20.954 1.00 61.81 98 ARG A N 1
ATOM 729 C CA . ARG A 1 98 ? -1.656 7.899 21.004 1.00 61.81 98 ARG A CA 1
ATOM 730 C C . ARG A 1 98 ? -1.176 7.495 19.601 1.00 61.81 98 ARG A C 1
ATOM 732 O O . ARG A 1 98 ? -1.778 6.664 18.929 1.00 61.81 98 ARG A O 1
ATOM 739 N N . ILE A 1 99 ? -0.040 8.056 19.178 1.00 59.34 99 ILE A N 1
ATOM 740 C CA . ILE A 1 99 ? 0.576 7.827 17.850 1.00 59.34 99 ILE A CA 1
ATOM 741 C C . ILE A 1 99 ? 1.458 6.551 17.809 1.00 59.34 99 ILE A C 1
ATOM 743 O O . ILE A 1 99 ? 1.853 6.087 16.739 1.00 59.34 99 ILE A O 1
ATOM 747 N N . GLY A 1 100 ? 1.775 5.945 18.958 1.00 57.66 100 GLY A N 1
ATOM 748 C CA . GLY A 1 100 ? 2.650 4.768 19.055 1.00 57.66 100 GLY A CA 1
ATOM 749 C C . GLY A 1 100 ? 1.964 3.454 18.672 1.00 57.66 100 GLY A C 1
ATOM 750 O O . GLY A 1 100 ? 1.531 2.712 19.550 1.00 57.66 100 GLY A O 1
ATOM 751 N N . TYR A 1 101 ? 1.880 3.146 17.376 1.00 65.94 101 TYR A N 1
ATOM 752 C CA . TYR A 1 101 ? 1.388 1.856 16.884 1.00 65.94 101 TYR A CA 1
ATOM 753 C C . TYR A 1 101 ? 2.140 1.386 15.634 1.00 65.94 101 TYR A C 1
ATOM 755 O O . TYR A 1 101 ? 2.828 2.169 14.979 1.00 65.94 101 TYR A O 1
ATOM 763 N N . TRP A 1 102 ? 2.038 0.095 15.302 1.00 69.81 102 TRP A N 1
ATOM 764 C CA . TRP A 1 102 ? 2.848 -0.523 14.245 1.00 69.81 102 TRP A CA 1
ATOM 765 C C . TRP A 1 102 ? 2.647 0.123 12.864 1.00 69.81 102 TRP A C 1
ATOM 767 O O . TRP A 1 102 ? 3.616 0.263 12.118 1.00 69.81 102 TRP A O 1
ATOM 777 N N . SER A 1 103 ? 1.443 0.601 12.539 1.00 70.75 103 SER A N 1
ATOM 778 C CA . SER A 1 103 ? 1.156 1.288 11.271 1.00 70.75 103 SER A CA 1
ATOM 779 C C . SER A 1 103 ? 1.881 2.624 11.108 1.00 70.75 103 SER A C 1
ATOM 781 O O . SER A 1 103 ? 2.300 2.946 9.995 1.00 70.75 103 SER A O 1
ATOM 783 N N . THR A 1 104 ? 2.148 3.352 12.198 1.00 72.44 104 THR A N 1
ATOM 784 C CA . THR A 1 104 ? 2.992 4.560 12.190 1.00 72.44 104 THR A CA 1
ATOM 785 C C . THR A 1 104 ? 4.393 4.240 11.676 1.00 72.44 104 THR A C 1
ATOM 787 O O . THR A 1 104 ? 4.926 4.933 10.808 1.00 72.44 104 THR A O 1
ATOM 790 N N . TYR A 1 105 ? 4.976 3.143 12.168 1.00 80.31 105 TYR A N 1
ATOM 791 C CA . TYR A 1 105 ? 6.312 2.704 11.771 1.00 80.31 105 TYR A CA 1
ATOM 792 C C . TYR A 1 105 ? 6.352 2.132 10.355 1.00 80.31 105 TYR A C 1
ATOM 794 O O . TYR A 1 105 ? 7.401 2.181 9.721 1.00 80.31 105 TYR A O 1
ATOM 802 N N . LEU A 1 106 ? 5.231 1.618 9.837 1.00 82.06 106 LEU A N 1
ATOM 803 C CA . LEU A 1 106 ? 5.143 1.106 8.468 1.00 82.06 106 LEU A CA 1
ATOM 804 C C . LEU A 1 106 ? 4.821 2.174 7.422 1.00 82.06 106 LEU A C 1
ATOM 806 O O . LEU A 1 106 ? 5.119 1.957 6.244 1.00 82.06 106 LEU A O 1
ATOM 810 N N . HIS A 1 107 ? 4.281 3.329 7.814 1.00 78.44 107 HIS A N 1
ATOM 811 C CA . HIS A 1 107 ? 3.931 4.387 6.869 1.00 78.44 107 HIS A CA 1
ATOM 812 C C . HIS A 1 107 ? 5.160 4.896 6.094 1.00 78.44 107 HIS A C 1
ATOM 814 O O . HIS A 1 107 ? 5.156 4.909 4.862 1.00 78.44 107 HIS A O 1
ATOM 820 N N . LEU A 1 108 ? 6.253 5.224 6.796 1.00 79.62 108 LEU A N 1
ATOM 821 C CA . LEU A 1 108 ? 7.492 5.715 6.174 1.00 79.62 108 LEU A CA 1
ATOM 822 C C . LEU A 1 108 ? 8.165 4.678 5.249 1.00 79.62 108 LEU A C 1
ATOM 824 O O . LEU A 1 108 ? 8.452 5.023 4.099 1.00 79.62 108 LEU A O 1
ATOM 828 N N . PRO A 1 109 ? 8.383 3.410 5.661 1.00 82.50 109 PRO A N 1
ATOM 829 C CA . PRO A 1 109 ? 8.871 2.363 4.764 1.00 82.50 109 PRO A CA 1
ATOM 830 C C . PRO A 1 109 ? 7.994 2.168 3.528 1.00 82.50 109 PRO A C 1
ATOM 832 O O . PRO A 1 109 ? 8.513 1.975 2.429 1.00 82.50 109 PRO A O 1
ATOM 835 N N . THR A 1 110 ? 6.673 2.251 3.683 1.00 85.69 110 THR A N 1
ATOM 836 C CA . THR A 1 110 ? 5.726 2.078 2.574 1.00 85.69 110 THR A CA 1
ATOM 837 C C . THR A 1 110 ? 5.821 3.239 1.587 1.00 85.69 110 THR A C 1
ATOM 839 O O . THR A 1 110 ? 5.870 3.013 0.376 1.00 85.69 110 THR A O 1
ATOM 842 N N . LEU A 1 111 ? 5.981 4.466 2.092 1.00 81.44 111 LEU A N 1
ATOM 843 C CA . LEU A 1 111 ? 6.216 5.664 1.287 1.00 81.44 111 LEU A CA 1
ATOM 844 C C . LEU A 1 111 ? 7.557 5.588 0.535 1.00 81.44 111 LEU A C 1
ATOM 846 O O . LEU A 1 111 ? 7.630 5.893 -0.657 1.00 81.44 111 LEU A O 1
ATOM 850 N N . ALA A 1 112 ? 8.617 5.123 1.203 1.00 84.19 112 ALA A N 1
ATOM 851 C CA . ALA A 1 112 ? 9.922 4.912 0.581 1.00 84.19 112 ALA A CA 1
ATOM 852 C C . ALA A 1 112 ? 9.850 3.847 -0.524 1.00 84.19 112 ALA A C 1
ATOM 854 O O . ALA A 1 112 ? 10.375 4.042 -1.623 1.00 84.19 112 ALA A O 1
ATOM 855 N N . LEU A 1 113 ? 9.159 2.737 -0.259 1.00 85.62 113 LEU A N 1
ATOM 856 C CA . LEU A 1 113 ? 8.945 1.652 -1.212 1.00 85.62 113 LEU A CA 1
ATOM 857 C C . LEU A 1 113 ? 8.153 2.121 -2.433 1.00 85.62 113 LEU A C 1
ATOM 859 O O . LEU A 1 113 ? 8.486 1.773 -3.566 1.00 85.62 113 LEU A O 1
ATOM 863 N N . PHE A 1 114 ? 7.155 2.965 -2.212 1.00 84.62 114 PHE A N 1
ATOM 864 C CA . PHE A 1 114 ? 6.390 3.601 -3.265 1.00 84.62 114 PHE A CA 1
ATOM 865 C C . PHE A 1 114 ? 7.269 4.504 -4.144 1.00 84.62 114 PHE A C 1
ATOM 867 O O . PHE A 1 114 ? 7.311 4.320 -5.361 1.00 84.62 114 PHE A O 1
ATOM 874 N N . GLY A 1 115 ? 8.073 5.387 -3.540 1.00 79.69 115 GLY A N 1
ATOM 875 C CA . GLY A 1 115 ? 9.068 6.187 -4.265 1.00 79.69 115 GLY A CA 1
ATOM 876 C C . GLY A 1 115 ? 10.078 5.328 -5.040 1.00 79.69 115 GLY A C 1
ATOM 877 O O . GLY A 1 115 ? 10.435 5.645 -6.175 1.00 79.69 115 GLY A O 1
ATOM 878 N N . GLY A 1 116 ? 10.492 4.194 -4.471 1.00 83.00 116 GLY A N 1
ATOM 879 C CA . GLY A 1 116 ? 11.379 3.224 -5.109 1.00 83.00 116 GLY A CA 1
ATOM 880 C C . GLY A 1 116 ? 10.766 2.529 -6.331 1.00 83.00 116 GLY A C 1
ATOM 881 O O . GLY A 1 116 ? 11.430 2.433 -7.368 1.00 83.00 116 GLY A O 1
ATOM 882 N N . LEU A 1 117 ? 9.507 2.078 -6.240 1.00 86.12 117 LEU A N 1
ATOM 883 C CA . LEU A 1 117 ? 8.761 1.455 -7.348 1.00 86.12 117 LEU A CA 1
ATOM 884 C C . LEU A 1 117 ? 8.626 2.421 -8.520 1.00 86.12 117 LEU A C 1
ATOM 886 O O . LEU A 1 117 ? 8.894 2.091 -9.677 1.00 86.12 117 LEU A O 1
ATOM 890 N N . VAL A 1 118 ? 8.257 3.644 -8.178 1.00 85.06 118 VAL A N 1
ATOM 891 C CA . VAL A 1 118 ? 8.096 4.742 -9.104 1.00 85.06 118 VAL A CA 1
ATOM 892 C C . VAL A 1 118 ? 9.417 5.121 -9.792 1.00 85.06 118 VAL A C 1
ATOM 894 O O . VAL A 1 118 ? 9.459 5.341 -11.003 1.00 85.06 118 VAL A O 1
ATOM 897 N N . ALA A 1 119 ? 10.514 5.180 -9.038 1.00 83.44 119 ALA A N 1
ATOM 898 C CA . ALA A 1 119 ? 11.835 5.487 -9.572 1.00 83.44 119 ALA A CA 1
ATOM 899 C C . ALA A 1 119 ? 12.479 4.310 -10.333 1.00 83.44 119 ALA A C 1
ATOM 901 O O . ALA A 1 119 ? 13.616 4.449 -10.786 1.00 83.44 119 ALA A O 1
ATOM 902 N N . GLY A 1 120 ? 11.788 3.170 -10.472 1.00 87.38 120 GLY A N 1
ATOM 903 C CA . GLY A 1 120 ? 12.308 1.991 -11.167 1.00 87.38 120 GLY A CA 1
ATOM 904 C C . GLY A 1 120 ? 13.514 1.369 -10.460 1.00 87.38 120 GLY A C 1
ATOM 905 O O . GLY A 1 120 ? 14.383 0.782 -11.098 1.00 87.38 120 GLY A O 1
ATOM 906 N N . ARG A 1 121 ? 13.620 1.514 -9.132 1.00 87.88 121 ARG A N 1
ATOM 907 C CA . ARG A 1 121 ? 14.781 1.019 -8.382 1.00 87.88 121 ARG A CA 1
ATOM 908 C C . ARG A 1 121 ? 14.718 -0.498 -8.219 1.00 87.88 121 ARG A C 1
ATOM 910 O O . ARG A 1 121 ? 13.722 -1.043 -7.750 1.00 87.88 121 ARG A O 1
ATOM 917 N N . ARG A 1 122 ? 15.831 -1.176 -8.514 1.00 91.50 122 ARG A N 1
ATOM 918 C CA . ARG A 1 122 ? 15.954 -2.638 -8.396 1.00 91.50 122 ARG A CA 1
ATOM 919 C C . ARG A 1 122 ? 15.647 -3.159 -6.989 1.00 91.50 122 ARG A C 1
ATOM 921 O O . ARG A 1 122 ? 15.006 -4.198 -6.861 1.00 91.50 122 ARG A O 1
ATOM 928 N N . TRP A 1 123 ? 16.074 -2.442 -5.946 1.00 93.62 123 TRP A N 1
ATOM 929 C CA . TRP A 1 123 ? 15.782 -2.825 -4.560 1.00 93.62 123 TRP A CA 1
ATOM 930 C C . TRP A 1 123 ? 14.273 -2.831 -4.289 1.00 93.62 123 TRP A C 1
ATOM 932 O O . TRP A 1 123 ? 13.772 -3.779 -3.700 1.00 93.62 123 TRP A O 1
ATOM 942 N N . ALA A 1 124 ? 13.532 -1.848 -4.811 1.00 90.12 124 ALA A N 1
ATOM 943 C CA . ALA A 1 124 ? 12.096 -1.720 -4.578 1.00 90.12 124 ALA A CA 1
ATOM 944 C C . ALA A 1 124 ? 11.304 -2.868 -5.209 1.00 90.12 124 ALA A C 1
ATOM 946 O O . ALA A 1 124 ? 10.316 -3.323 -4.639 1.00 90.12 124 ALA A O 1
ATOM 947 N N . TRP A 1 125 ? 11.768 -3.388 -6.349 1.00 94.12 125 TRP A N 1
ATOM 948 C CA . TRP A 1 125 ? 11.192 -4.589 -6.948 1.00 94.12 125 TRP A CA 1
ATOM 949 C C . TRP A 1 125 ? 11.347 -5.812 -6.038 1.00 94.12 125 TRP A C 1
ATOM 951 O O . TRP A 1 125 ? 10.364 -6.507 -5.777 1.00 94.12 125 TRP A O 1
ATOM 961 N N . TRP A 1 126 ? 12.557 -6.060 -5.521 1.00 94.75 126 TRP A N 1
ATOM 962 C CA . TRP A 1 126 ? 12.811 -7.181 -4.610 1.00 94.75 126 TRP A CA 1
ATOM 963 C C . TRP A 1 126 ? 12.023 -7.040 -3.313 1.00 94.75 126 TRP A C 1
ATOM 965 O O . TRP A 1 126 ? 11.340 -7.982 -2.915 1.00 94.75 126 TRP A O 1
ATOM 975 N N . THR A 1 127 ? 12.058 -5.855 -2.701 1.00 94.12 127 THR A N 1
ATOM 976 C CA . THR A 1 127 ? 11.325 -5.565 -1.469 1.00 94.12 127 THR A CA 1
ATOM 977 C C . THR A 1 127 ? 9.826 -5.753 -1.670 1.00 94.12 127 THR A C 1
ATOM 9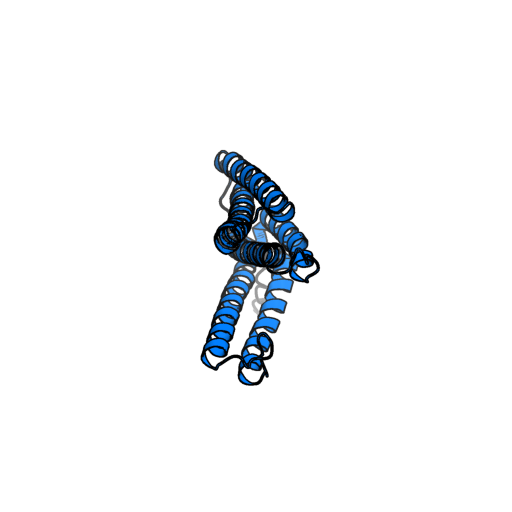79 O O . THR A 1 127 ? 9.213 -6.480 -0.899 1.00 94.12 127 THR A O 1
ATOM 982 N N . TRP A 1 128 ? 9.227 -5.194 -2.729 1.00 93.56 128 TRP A N 1
ATOM 983 C CA . TRP A 1 128 ? 7.789 -5.347 -2.971 1.00 93.56 128 TRP A CA 1
ATOM 984 C C . TRP A 1 128 ? 7.397 -6.802 -3.213 1.00 93.56 128 TRP A C 1
ATOM 986 O O . TRP A 1 128 ? 6.369 -7.252 -2.710 1.00 93.56 128 TRP A O 1
ATOM 996 N N . ARG A 1 129 ? 8.209 -7.565 -3.957 1.00 93.06 129 ARG A N 1
ATOM 997 C CA . ARG A 1 129 ? 7.940 -8.991 -4.173 1.00 93.06 129 ARG A CA 1
ATOM 998 C C . ARG A 1 129 ? 8.029 -9.797 -2.887 1.00 93.06 129 ARG A C 1
ATOM 1000 O O . ARG A 1 129 ? 7.146 -10.616 -2.651 1.00 93.06 129 ARG A O 1
ATOM 1007 N N . LEU A 1 130 ? 9.066 -9.572 -2.083 1.00 94.38 130 LEU A N 1
ATOM 1008 C CA . LEU A 1 130 ? 9.250 -10.273 -0.817 1.00 94.38 130 LEU A CA 1
ATOM 1009 C C . LEU A 1 130 ? 8.117 -9.937 0.154 1.00 94.38 130 LEU A C 1
ATOM 1011 O O . LEU A 1 130 ? 7.455 -10.842 0.650 1.00 94.38 130 LEU A O 1
ATOM 1015 N N . VAL A 1 131 ? 7.842 -8.645 0.352 1.00 92.31 131 VAL A N 1
ATOM 1016 C CA . VAL A 1 131 ? 6.762 -8.169 1.223 1.00 92.31 131 VAL A CA 1
ATOM 1017 C C . VAL A 1 131 ? 5.419 -8.703 0.743 1.00 92.31 131 VAL A C 1
ATOM 1019 O O . VAL A 1 131 ? 4.697 -9.281 1.538 1.00 92.31 131 VAL A O 1
ATOM 1022 N N . SER A 1 132 ? 5.105 -8.626 -0.555 1.00 91.94 132 SER A N 1
ATOM 1023 C CA . SER A 1 132 ? 3.832 -9.152 -1.069 1.00 91.94 132 SER A CA 1
ATOM 1024 C C . SER A 1 132 ? 3.691 -10.656 -0.838 1.00 91.94 132 SER A C 1
ATOM 1026 O O . SER A 1 132 ? 2.617 -11.106 -0.458 1.00 91.94 132 SER A O 1
ATOM 1028 N N . ALA A 1 133 ? 4.754 -11.439 -1.045 1.00 93.12 133 ALA A N 1
ATOM 1029 C CA . ALA A 1 133 ? 4.718 -12.879 -0.803 1.00 93.12 133 ALA A CA 1
ATOM 1030 C C . ALA A 1 133 ? 4.505 -13.202 0.683 1.00 93.12 133 ALA A C 1
ATOM 1032 O O . ALA A 1 133 ? 3.622 -13.992 1.015 1.00 93.12 133 ALA A O 1
ATOM 1033 N N . LEU A 1 134 ? 5.268 -12.557 1.572 1.00 94.31 134 LEU A N 1
ATOM 1034 C CA . LEU A 1 134 ? 5.140 -12.737 3.019 1.00 94.31 134 LEU A CA 1
ATOM 1035 C C . LEU A 1 134 ? 3.766 -12.284 3.522 1.00 94.31 134 LEU A C 1
ATOM 1037 O O . LEU A 1 134 ? 3.132 -13.003 4.287 1.00 94.31 134 LEU A O 1
ATOM 1041 N N . SER A 1 135 ? 3.266 -11.143 3.047 1.00 91.31 135 SER A N 1
ATOM 1042 C CA . SER A 1 135 ? 1.939 -10.640 3.395 1.00 91.31 135 SER A CA 1
ATOM 1043 C C . SER A 1 135 ? 0.827 -11.556 2.887 1.00 91.31 135 SER A C 1
ATOM 1045 O O . SER A 1 135 ? -0.126 -11.784 3.619 1.00 91.31 135 SER A O 1
ATOM 1047 N N . VAL A 1 136 ? 0.935 -12.131 1.682 1.00 94.56 136 VAL A N 1
ATOM 1048 C CA . VAL A 1 136 ? -0.038 -13.130 1.198 1.00 94.56 136 VAL A CA 1
ATOM 1049 C C . VAL A 1 136 ? -0.060 -14.349 2.115 1.00 94.56 136 VAL A C 1
ATOM 1051 O O . VAL A 1 136 ? -1.139 -14.752 2.538 1.00 94.56 136 VAL A O 1
ATOM 1054 N N . LEU A 1 137 ? 1.104 -14.909 2.458 1.00 94.12 137 LEU A N 1
ATOM 1055 C CA . LEU A 1 137 ? 1.185 -16.049 3.378 1.00 94.12 137 LEU A CA 1
ATOM 1056 C C . LEU A 1 137 ? 0.576 -15.708 4.743 1.00 94.12 137 LEU A C 1
ATOM 1058 O O . LEU A 1 137 ? -0.224 -16.477 5.271 1.00 94.12 137 LEU A O 1
ATOM 1062 N N . TRP A 1 138 ? 0.905 -14.529 5.271 1.00 92.56 138 TRP A N 1
ATOM 1063 C CA . TRP A 1 138 ? 0.372 -14.030 6.532 1.00 92.56 138 TRP A CA 1
ATOM 1064 C C . TRP A 1 138 ? -1.151 -13.882 6.502 1.00 92.56 138 TRP A C 1
ATOM 1066 O O . TRP A 1 138 ? -1.834 -14.410 7.374 1.00 92.56 138 TRP A O 1
ATOM 1076 N N . PHE A 1 139 ? -1.705 -13.209 5.490 1.00 88.56 139 PHE A N 1
ATOM 1077 C CA . PHE A 1 139 ? -3.146 -12.980 5.385 1.00 88.56 139 PHE A CA 1
ATOM 1078 C C . PHE A 1 139 ? -3.928 -14.265 5.107 1.00 88.56 139 PHE A C 1
ATOM 1080 O O . PHE A 1 139 ? -5.016 -14.432 5.648 1.00 88.56 139 PHE A O 1
ATOM 1087 N N . VAL A 1 140 ? -3.386 -15.202 4.323 1.00 89.62 140 VAL A N 1
ATOM 1088 C CA . VAL A 1 140 ? -4.003 -16.527 4.150 1.00 89.62 140 VAL A CA 1
ATOM 1089 C C . VAL A 1 140 ? -4.026 -17.278 5.480 1.00 89.62 140 VAL A C 1
ATOM 1091 O O . VAL A 1 140 ? -5.077 -17.784 5.867 1.00 89.62 140 VAL A O 1
ATOM 1094 N N . GLY A 1 141 ? -2.908 -17.299 6.212 1.00 87.56 141 GLY A N 1
ATOM 1095 C CA . GLY A 1 141 ? -2.852 -17.888 7.550 1.00 87.56 141 GLY A CA 1
ATOM 1096 C C . GLY A 1 141 ? -3.860 -17.242 8.501 1.00 87.56 141 GLY A C 1
ATOM 1097 O O . GLY A 1 141 ? -4.626 -17.940 9.159 1.00 87.56 141 GLY A O 1
ATOM 1098 N N . PHE A 1 142 ? -3.936 -15.910 8.505 1.00 87.12 142 PHE A N 1
ATOM 1099 C CA . PHE A 1 142 ? -4.910 -15.167 9.299 1.00 87.12 142 PHE A CA 1
ATOM 1100 C C . PHE A 1 142 ? -6.351 -15.545 8.933 1.00 87.12 142 PHE A C 1
ATOM 1102 O O . PHE A 1 142 ? -7.119 -15.905 9.820 1.00 87.12 142 PHE A O 1
ATOM 1109 N N . ALA A 1 143 ? -6.710 -15.560 7.645 1.00 84.44 143 ALA A N 1
ATOM 1110 C CA . ALA A 1 143 ? -8.048 -15.939 7.184 1.00 84.44 143 ALA A CA 1
ATOM 1111 C C . ALA A 1 143 ? -8.447 -17.357 7.626 1.00 84.44 143 ALA A C 1
ATOM 1113 O O . ALA A 1 143 ? -9.590 -17.567 8.027 1.00 84.44 143 ALA A O 1
ATOM 1114 N N . VAL A 1 144 ? -7.507 -18.309 7.605 1.00 88.44 144 VAL A N 1
ATOM 1115 C CA . VAL A 1 144 ? -7.723 -19.689 8.077 1.00 88.44 144 VAL A CA 1
ATOM 1116 C C . VAL A 1 144 ? -7.916 -19.752 9.595 1.00 88.44 144 VAL A C 1
ATOM 1118 O O . VAL A 1 144 ? -8.660 -20.602 10.075 1.00 88.44 144 VAL A O 1
ATOM 1121 N N . LEU A 1 145 ? -7.282 -18.857 10.358 1.00 89.88 145 LEU A N 1
ATOM 1122 C CA . LEU A 1 145 ? -7.380 -18.818 11.819 1.00 89.88 145 LEU A CA 1
ATOM 1123 C C . LEU A 1 145 ? -8.637 -18.097 12.332 1.00 89.88 145 LEU A C 1
ATOM 1125 O O . LEU A 1 145 ? -9.127 -18.449 13.403 1.00 89.88 145 LEU A O 1
ATOM 1129 N N . VAL A 1 146 ? -9.194 -17.131 11.591 1.00 86.00 146 VAL A N 1
ATOM 1130 C CA . VAL A 1 146 ? -10.377 -16.336 12.004 1.00 86.00 146 VAL A CA 1
ATOM 1131 C C . VAL A 1 146 ? -11.586 -17.178 12.469 1.00 86.00 146 VAL A C 1
ATOM 1133 O O . VAL A 1 146 ? -12.199 -16.795 13.470 1.00 86.00 146 VAL A O 1
ATOM 1136 N N . PRO A 1 147 ? -11.961 -18.313 11.836 1.00 79.12 147 PRO A N 1
ATOM 1137 C CA . PRO A 1 147 ? -13.065 -19.148 12.316 1.00 79.12 147 PRO A CA 1
ATOM 1138 C C . PRO A 1 147 ? -12.828 -19.688 13.731 1.00 79.12 147 PRO A C 1
ATOM 1140 O O . PRO A 1 147 ? -13.768 -19.775 14.519 1.00 79.12 147 PRO A O 1
ATOM 1143 N N . PHE A 1 148 ? -11.575 -20.005 14.061 1.00 86.31 148 PHE A N 1
ATOM 1144 C CA . PHE A 1 148 ? -11.179 -20.679 15.300 1.00 86.31 148 PHE A CA 1
ATOM 1145 C C . PHE A 1 148 ? -10.705 -19.707 16.387 1.00 86.31 148 PHE A C 1
ATOM 1147 O O . PHE A 1 148 ? -10.728 -20.034 17.574 1.00 86.31 148 PHE A O 1
ATOM 1154 N N . ALA A 1 149 ? -10.291 -18.500 16.004 1.00 86.31 149 ALA A N 1
ATOM 1155 C CA . ALA A 1 149 ? -9.797 -17.494 16.928 1.00 86.31 149 ALA A CA 1
ATOM 1156 C C . ALA A 1 149 ? -10.913 -16.961 17.845 1.00 86.31 149 ALA A C 1
ATOM 1158 O O . ALA A 1 149 ? -12.049 -16.700 17.427 1.00 86.31 149 ALA A O 1
ATOM 1159 N N . ARG A 1 150 ? -10.573 -16.741 19.121 1.00 84.88 150 ARG A N 1
ATOM 1160 C CA . ARG A 1 150 ? -11.414 -15.998 20.071 1.00 84.88 150 ARG A CA 1
ATOM 1161 C C . ARG A 1 150 ? -11.227 -14.498 19.847 1.00 84.88 150 ARG A C 1
ATOM 1163 O O . ARG A 1 150 ? -10.538 -13.833 20.609 1.00 84.88 150 ARG A O 1
ATOM 1170 N N . LEU A 1 151 ? -11.806 -13.987 18.763 1.00 79.50 151 LEU A N 1
ATOM 1171 C CA . LEU A 1 151 ? -11.766 -12.561 18.445 1.00 79.50 151 LEU A CA 1
ATOM 1172 C C . LEU A 1 151 ? -12.735 -11.783 19.345 1.00 79.50 151 LEU A C 1
ATOM 1174 O O . LEU A 1 151 ? -13.907 -12.154 19.462 1.00 79.50 151 LEU A O 1
ATOM 1178 N N . GLN A 1 152 ? -12.246 -10.703 19.951 1.00 85.56 152 GLN A N 1
ATOM 1179 C CA . GLN A 1 152 ? -13.011 -9.810 20.820 1.00 85.56 152 GLN A CA 1
ATOM 1180 C C . GLN A 1 152 ? -12.736 -8.352 20.438 1.00 85.56 152 GLN A C 1
ATOM 1182 O O . GLN A 1 152 ? -11.604 -8.012 20.098 1.00 85.56 152 GLN A O 1
ATOM 1187 N N . SER A 1 153 ? -13.767 -7.512 20.507 1.00 75.25 153 SER A N 1
ATOM 1188 C CA . SER A 1 153 ? -13.661 -6.049 20.463 1.00 75.25 153 SER A CA 1
ATOM 1189 C C . SER A 1 153 ? -14.165 -5.524 21.798 1.00 75.25 153 SER A C 1
ATOM 1191 O O . SER A 1 153 ? -15.283 -5.857 22.182 1.00 75.25 153 SER A O 1
ATOM 1193 N N . ASP A 1 154 ? -13.337 -4.781 22.531 1.00 76.69 154 ASP A N 1
ATOM 1194 C CA . ASP A 1 154 ? -13.698 -4.194 23.834 1.00 76.69 154 ASP A CA 1
ATOM 1195 C C . ASP A 1 154 ? -14.256 -5.215 24.844 1.00 76.69 154 ASP A C 1
ATOM 1197 O O . ASP A 1 154 ? -15.192 -4.955 25.595 1.00 76.69 154 ASP A O 1
ATOM 1201 N N . GLY A 1 155 ? -13.697 -6.430 24.832 1.00 82.12 155 GLY A N 1
ATOM 1202 C CA . GLY A 1 155 ? -14.129 -7.542 25.688 1.00 82.12 155 GLY A CA 1
ATOM 1203 C C . GLY A 1 155 ? -15.387 -8.277 25.208 1.00 82.12 155 GLY A C 1
ATOM 1204 O O . GLY A 1 155 ? -15.732 -9.316 25.770 1.00 82.12 155 GLY A O 1
ATOM 1205 N N . ILE A 1 156 ? -16.040 -7.811 24.141 1.00 80.69 156 ILE A N 1
ATOM 1206 C CA . ILE A 1 156 ? -17.232 -8.438 23.562 1.00 80.69 156 ILE A CA 1
ATOM 1207 C C . ILE A 1 156 ? -16.816 -9.379 22.417 1.00 80.69 156 ILE A C 1
ATOM 1209 O O . ILE A 1 156 ? -16.082 -8.966 21.514 1.00 80.69 156 ILE A O 1
ATOM 1213 N N . PRO A 1 157 ? -17.265 -10.651 22.407 1.00 85.81 157 PRO A N 1
ATOM 1214 C CA . PRO A 1 157 ? -16.995 -11.572 21.307 1.00 85.81 157 PRO A CA 1
ATOM 1215 C C . PRO A 1 157 ? -17.501 -11.040 19.965 1.00 85.81 157 PRO A C 1
ATOM 1217 O O . PRO A 1 157 ? -18.654 -10.628 19.844 1.00 85.81 157 PRO A O 1
ATOM 1220 N N . ILE A 1 158 ? -16.659 -11.113 18.931 1.00 80.75 158 ILE A N 1
ATOM 1221 C CA . ILE A 1 158 ? -17.066 -10.706 17.583 1.00 80.75 158 ILE A CA 1
ATOM 1222 C C . ILE A 1 158 ? -18.111 -11.702 17.046 1.00 80.75 158 ILE A C 1
ATOM 1224 O O . ILE A 1 158 ? -17.826 -12.910 16.988 1.00 80.75 158 ILE A O 1
ATOM 1228 N N . PRO A 1 159 ? -19.295 -11.223 16.617 1.00 82.75 159 PRO A N 1
ATOM 1229 C CA . PRO A 1 159 ? -20.354 -12.073 16.083 1.00 82.75 159 PRO A CA 1
ATOM 1230 C C . PRO A 1 159 ? -19.941 -12.725 14.758 1.00 82.75 159 PRO A C 1
ATOM 1232 O O . PRO A 1 159 ? -19.011 -12.277 14.083 1.00 82.75 159 PRO A O 1
ATOM 1235 N N . TRP A 1 160 ? -20.646 -13.786 14.353 1.00 80.88 160 TRP A N 1
ATOM 1236 C CA . TRP A 1 160 ? -20.268 -14.591 13.182 1.00 80.88 160 TRP A CA 1
ATOM 1237 C C . TRP A 1 160 ? -20.144 -13.753 11.896 1.00 80.88 160 TRP A C 1
ATOM 1239 O O . TRP A 1 160 ? -19.195 -13.938 11.136 1.00 80.88 160 TRP A O 1
ATOM 1249 N N . TYR A 1 161 ? -21.038 -12.781 11.680 1.00 72.25 161 TYR A N 1
ATOM 1250 C CA . TYR A 1 161 ? -21.009 -11.918 10.494 1.00 72.25 161 TYR A CA 1
ATOM 1251 C C . TYR A 1 161 ? -19.777 -11.004 10.485 1.00 72.25 161 TYR A C 1
ATOM 1253 O O . TYR A 1 161 ? -19.200 -10.753 9.430 1.00 72.25 161 TYR A O 1
ATOM 1261 N N . GLY A 1 162 ? -19.315 -10.568 11.663 1.00 73.38 162 GLY A N 1
ATOM 1262 C CA . GLY A 1 162 ? -18.077 -9.804 11.812 1.00 73.38 162 GLY A CA 1
ATOM 1263 C C . GLY A 1 162 ? -16.855 -10.638 11.431 1.00 73.38 162 GLY A C 1
ATOM 1264 O O . GLY A 1 162 ? -15.949 -10.144 10.766 1.00 73.38 162 GLY A O 1
ATOM 1265 N N . ARG A 1 163 ? -16.859 -11.937 11.753 1.00 78.69 163 ARG A N 1
ATOM 1266 C CA . ARG A 1 163 ? -15.806 -12.869 11.318 1.00 78.69 163 ARG A CA 1
ATOM 1267 C C . ARG A 1 163 ? -15.792 -13.037 9.800 1.00 78.69 163 ARG A C 1
ATOM 1269 O O . ARG A 1 163 ? -14.723 -12.980 9.201 1.00 78.69 163 ARG A O 1
ATOM 1276 N N . VAL A 1 164 ? -16.962 -13.195 9.177 1.00 78.38 164 VAL A N 1
ATOM 1277 C CA . VAL A 1 164 ? -17.088 -13.287 7.710 1.00 78.38 164 VAL A CA 1
ATOM 1278 C C . VAL A 1 164 ? -16.603 -12.005 7.036 1.00 78.38 164 VAL A C 1
ATOM 1280 O O . VAL A 1 164 ? -15.854 -12.077 6.065 1.00 78.38 164 VAL A O 1
ATOM 1283 N N . TYR A 1 165 ? -16.949 -10.838 7.582 1.00 75.69 165 TYR A N 1
ATOM 1284 C CA . TYR A 1 165 ? -16.447 -9.554 7.098 1.00 75.69 165 TYR A CA 1
ATOM 1285 C C . TYR A 1 165 ? -14.914 -9.473 7.167 1.00 75.69 165 TYR A C 1
ATOM 1287 O O . TYR A 1 165 ? -14.268 -9.162 6.167 1.00 75.69 165 TYR A O 1
ATOM 1295 N N . VAL A 1 166 ? -14.316 -9.825 8.311 1.00 78.38 166 VAL A N 1
ATOM 1296 C CA . VAL A 1 166 ? -12.853 -9.838 8.480 1.00 78.38 166 VAL A CA 1
ATOM 1297 C C . VAL A 1 166 ? -12.190 -10.797 7.488 1.00 78.38 166 VAL A C 1
ATOM 1299 O O . VAL A 1 166 ? -11.186 -10.433 6.872 1.00 78.38 166 VAL A O 1
ATOM 1302 N N . MET A 1 167 ? -12.754 -11.990 7.269 1.00 77.69 167 MET A N 1
ATOM 1303 C CA . MET A 1 167 ? -12.261 -12.917 6.243 1.00 77.69 167 MET A CA 1
ATOM 1304 C C . MET A 1 167 ? -12.356 -12.312 4.839 1.00 77.69 167 MET A C 1
ATOM 1306 O O . MET A 1 167 ? -11.384 -12.375 4.092 1.00 77.69 167 MET A O 1
ATOM 1310 N N . ALA A 1 168 ? -13.483 -11.694 4.480 1.00 75.38 168 ALA A N 1
ATOM 1311 C CA . ALA A 1 168 ? -13.684 -11.095 3.162 1.00 75.38 168 ALA A CA 1
ATOM 1312 C C . ALA A 1 168 ? -12.678 -9.967 2.883 1.00 75.38 168 ALA A C 1
ATOM 1314 O O . ALA A 1 168 ? -12.034 -9.956 1.833 1.00 75.38 168 ALA A O 1
ATOM 1315 N N . VAL A 1 169 ? -12.475 -9.064 3.848 1.00 80.06 169 VAL A N 1
ATOM 1316 C CA . VAL A 1 169 ? -11.460 -8.001 3.763 1.00 80.06 169 VAL A CA 1
ATOM 1317 C C . VAL A 1 169 ? -10.059 -8.601 3.635 1.00 80.06 169 VAL A C 1
ATOM 1319 O O . VAL A 1 169 ? -9.280 -8.190 2.775 1.00 80.06 169 VAL A O 1
ATOM 1322 N N . THR A 1 170 ? -9.749 -9.626 4.430 1.00 81.88 170 THR A N 1
ATOM 1323 C CA . THR A 1 170 ? -8.459 -10.328 4.373 1.00 81.88 170 THR A CA 1
ATOM 1324 C C . THR A 1 170 ? -8.211 -10.940 2.991 1.00 81.88 170 THR A C 1
ATOM 1326 O O . THR A 1 170 ? -7.136 -10.768 2.416 1.00 81.88 170 THR A O 1
ATOM 1329 N N . LEU A 1 171 ? -9.215 -11.603 2.410 1.00 81.75 171 LEU A N 1
ATOM 1330 C CA . LEU A 1 171 ? -9.133 -12.187 1.070 1.00 81.75 171 LEU A CA 1
ATOM 1331 C C . LEU A 1 171 ? -8.982 -11.119 -0.022 1.00 81.75 171 LEU A C 1
ATOM 1333 O O . LEU A 1 171 ? -8.251 -11.342 -0.989 1.00 81.75 171 LEU A O 1
ATOM 1337 N N . ALA A 1 172 ? -9.598 -9.945 0.141 1.00 79.44 172 ALA A N 1
ATOM 1338 C CA . ALA A 1 172 ? -9.390 -8.819 -0.767 1.00 79.44 172 ALA A CA 1
ATOM 1339 C C . ALA A 1 172 ? -7.922 -8.355 -0.761 1.00 79.44 172 ALA A C 1
ATOM 1341 O O . ALA A 1 172 ? -7.326 -8.192 -1.829 1.00 79.44 172 ALA A O 1
ATOM 1342 N N . PHE A 1 173 ? -7.295 -8.232 0.415 1.00 84.44 173 PHE A N 1
ATOM 1343 C CA . PHE A 1 173 ? -5.861 -7.929 0.511 1.00 84.44 173 PHE A CA 1
ATOM 1344 C C . PHE A 1 173 ? -4.991 -9.018 -0.123 1.00 84.44 173 PHE A C 1
ATOM 1346 O O . PHE A 1 173 ? -4.059 -8.697 -0.864 1.00 84.44 173 PHE A O 1
ATOM 1353 N N . VAL A 1 174 ? -5.316 -10.298 0.093 1.00 86.88 174 VAL A N 1
ATOM 1354 C CA . VAL A 1 174 ? -4.627 -11.423 -0.564 1.00 86.88 174 VAL A CA 1
ATOM 1355 C C . VAL A 1 174 ? -4.709 -11.299 -2.083 1.00 86.88 174 VAL A C 1
ATOM 1357 O O . VAL A 1 174 ? -3.691 -11.454 -2.761 1.00 86.88 174 VAL A O 1
ATOM 1360 N N . ALA A 1 175 ? -5.886 -10.991 -2.631 1.00 83.75 175 ALA A N 1
ATOM 1361 C CA . ALA A 1 175 ? -6.079 -10.834 -4.068 1.00 83.75 175 ALA A CA 1
ATOM 1362 C C . ALA A 1 175 ? -5.245 -9.671 -4.629 1.00 83.75 175 ALA A C 1
ATOM 1364 O O . ALA A 1 175 ? -4.524 -9.858 -5.614 1.00 83.75 175 ALA A O 1
ATOM 1365 N N . ILE A 1 176 ? -5.274 -8.506 -3.972 1.00 83.56 176 ILE A N 1
ATOM 1366 C CA . ILE A 1 176 ? -4.495 -7.319 -4.363 1.00 83.56 176 ILE A CA 1
ATOM 1367 C C . ILE A 1 176 ? -2.992 -7.629 -4.355 1.00 83.56 176 ILE A C 1
ATOM 1369 O O . ILE A 1 176 ? -2.294 -7.386 -5.344 1.00 83.56 176 ILE A O 1
ATOM 1373 N N . LEU A 1 177 ? -2.486 -8.207 -3.263 1.00 89.94 177 LEU A N 1
ATOM 1374 C CA . LEU A 1 177 ? -1.066 -8.525 -3.107 1.00 89.94 177 LEU A CA 1
ATOM 1375 C C . LEU A 1 177 ? -0.608 -9.618 -4.076 1.00 89.94 177 LEU A C 1
ATOM 1377 O O . LEU A 1 177 ? 0.470 -9.514 -4.661 1.00 89.94 177 LEU A O 1
ATOM 1381 N N . THR A 1 178 ? -1.436 -10.638 -4.308 1.00 91.00 178 THR A N 1
ATOM 1382 C CA . THR A 1 178 ? -1.151 -11.699 -5.283 1.00 91.00 178 THR A CA 1
ATOM 1383 C C . THR A 1 178 ? -1.099 -11.135 -6.699 1.00 91.00 178 THR A C 1
ATOM 1385 O O . THR A 1 178 ? -0.188 -11.468 -7.466 1.00 91.00 178 THR A O 1
ATOM 1388 N N . ALA A 1 179 ? -2.040 -10.254 -7.050 1.00 87.88 179 ALA A N 1
ATOM 1389 C CA . ALA A 1 179 ? -2.049 -9.570 -8.336 1.00 87.88 179 ALA A CA 1
ATOM 1390 C C . ALA A 1 179 ? -0.780 -8.729 -8.519 1.00 87.88 179 ALA A C 1
ATOM 1392 O O . ALA A 1 179 ? -0.124 -8.853 -9.553 1.00 87.88 179 ALA A O 1
ATOM 1393 N N . ALA A 1 180 ? -0.383 -7.950 -7.509 1.00 87.62 180 ALA A N 1
ATOM 1394 C CA . ALA A 1 180 ? 0.840 -7.151 -7.543 1.00 87.62 180 ALA A CA 1
ATOM 1395 C C . ALA A 1 180 ? 2.111 -8.017 -7.633 1.00 87.62 180 ALA A C 1
ATOM 1397 O O . ALA A 1 180 ? 2.999 -7.747 -8.442 1.00 87.62 180 ALA A O 1
ATOM 1398 N N . PHE A 1 181 ? 2.194 -9.105 -6.865 1.00 92.81 181 PHE A N 1
ATOM 1399 C CA . PHE A 1 181 ? 3.325 -10.035 -6.910 1.00 92.81 181 PHE A CA 1
ATOM 1400 C C . PHE A 1 181 ? 3.485 -10.683 -8.290 1.00 92.81 181 PHE A C 1
ATOM 1402 O O . PHE A 1 181 ? 4.590 -10.733 -8.841 1.00 92.81 181 PHE A O 1
ATOM 1409 N N . ARG A 1 182 ? 2.380 -11.176 -8.866 1.00 92.00 182 ARG A N 1
ATOM 1410 C CA . ARG A 1 182 ? 2.377 -11.802 -10.195 1.00 92.00 182 ARG A CA 1
ATOM 1411 C C . ARG A 1 182 ? 2.675 -10.784 -11.291 1.00 92.00 182 ARG A C 1
ATOM 1413 O O . ARG A 1 182 ? 3.443 -11.083 -12.205 1.00 92.00 182 ARG A O 1
ATOM 1420 N N . SER A 1 183 ? 2.105 -9.585 -11.203 1.00 88.69 183 SER A N 1
ATOM 1421 C CA . SER A 1 183 ? 2.265 -8.551 -12.223 1.00 88.69 183 SER A CA 1
ATOM 1422 C C . SER A 1 183 ? 3.705 -8.029 -12.299 1.00 88.69 183 SER A C 1
ATOM 1424 O O . SER A 1 183 ? 4.230 -7.873 -13.403 1.00 88.69 183 SER A O 1
ATOM 1426 N N . LEU A 1 184 ? 4.396 -7.889 -11.159 1.00 89.62 184 LEU A N 1
ATOM 1427 C CA . LEU A 1 184 ? 5.825 -7.553 -11.113 1.00 89.62 184 LEU A CA 1
ATOM 1428 C C . LEU A 1 184 ? 6.736 -8.642 -11.702 1.00 89.62 184 LEU A C 1
ATOM 1430 O O . LEU A 1 184 ? 7.904 -8.379 -11.995 1.00 89.62 184 LEU A O 1
ATOM 1434 N N . GLY A 1 185 ? 6.236 -9.867 -11.873 1.00 89.31 185 GLY A N 1
ATOM 1435 C CA . GLY A 1 185 ? 6.967 -10.957 -12.513 1.00 89.31 185 GLY A CA 1
ATOM 1436 C C . GLY A 1 185 ? 7.030 -10.880 -14.036 1.00 89.31 185 GLY A C 1
ATOM 1437 O O . GLY A 1 185 ? 7.848 -11.584 -14.626 1.00 89.31 185 GLY A O 1
ATOM 1438 N N . ARG A 1 186 ? 6.204 -10.041 -14.674 1.00 88.88 186 ARG A N 1
ATOM 1439 C CA . ARG A 1 186 ? 6.124 -9.960 -16.139 1.00 88.88 186 ARG A CA 1
ATOM 1440 C C . ARG A 1 186 ? 7.422 -9.403 -16.748 1.00 88.88 186 ARG A C 1
ATOM 1442 O O . ARG A 1 186 ? 8.000 -8.483 -16.164 1.00 88.88 186 ARG A O 1
ATOM 1449 N N . PRO A 1 187 ? 7.859 -9.883 -17.931 1.00 88.00 187 PRO A N 1
ATOM 1450 C CA . PRO A 1 187 ? 9.095 -9.428 -18.579 1.00 88.00 187 PRO A CA 1
ATOM 1451 C C . PRO A 1 187 ? 9.168 -7.908 -18.768 1.00 88.00 187 PRO A C 1
ATOM 1453 O O . PRO A 1 187 ? 10.159 -7.292 -18.398 1.00 88.00 187 PRO A O 1
ATOM 1456 N N . GLU A 1 188 ? 8.078 -7.290 -19.228 1.00 87.38 188 GLU A N 1
ATOM 1457 C CA . GLU A 1 188 ? 7.961 -5.832 -19.398 1.00 87.38 188 GLU A CA 1
ATOM 1458 C C . GLU A 1 188 ? 8.255 -5.065 -18.103 1.00 87.38 188 GLU A C 1
ATOM 1460 O O . GLU A 1 188 ? 8.918 -4.030 -18.100 1.00 87.38 188 GLU A O 1
ATOM 1465 N N . THR A 1 189 ? 7.775 -5.593 -16.975 1.00 88.19 189 THR A N 1
ATOM 1466 C CA . THR A 1 189 ? 7.971 -4.969 -15.666 1.00 88.19 189 THR A CA 1
ATOM 1467 C C . THR A 1 189 ? 9.382 -5.219 -15.145 1.00 88.19 189 THR A C 1
ATOM 1469 O O . THR A 1 189 ? 9.983 -4.324 -14.569 1.00 88.19 189 THR A O 1
ATOM 1472 N N . ARG A 1 190 ? 9.962 -6.396 -15.395 1.00 90.62 190 ARG A N 1
ATOM 1473 C CA . ARG A 1 190 ? 11.366 -6.680 -15.059 1.00 90.62 190 ARG A CA 1
ATOM 1474 C C . ARG A 1 190 ? 12.326 -5.748 -15.805 1.00 90.62 190 ARG A C 1
ATOM 1476 O O . ARG A 1 190 ? 13.240 -5.215 -15.179 1.00 90.62 190 ARG A O 1
ATOM 1483 N N . ASN A 1 191 ? 12.066 -5.489 -17.086 1.00 89.75 191 ASN A N 1
ATOM 1484 C CA . ASN A 1 191 ? 12.853 -4.559 -17.898 1.00 89.75 191 ASN A CA 1
ATOM 1485 C C . ASN A 1 191 ? 12.828 -3.137 -17.326 1.00 89.75 191 ASN A C 1
ATOM 1487 O O . ASN A 1 191 ? 13.870 -2.492 -17.259 1.00 89.75 191 ASN A O 1
ATOM 1491 N N . TRP A 1 192 ? 11.671 -2.676 -16.837 1.00 87.19 192 TRP A N 1
ATOM 1492 C CA . TRP A 1 192 ? 11.547 -1.370 -16.175 1.00 87.19 192 TRP A CA 1
ATOM 1493 C C . TRP A 1 192 ? 12.478 -1.209 -14.966 1.00 87.19 192 TRP A C 1
ATOM 1495 O O . TRP A 1 192 ? 13.016 -0.130 -14.740 1.00 87.19 192 TRP A O 1
ATOM 1505 N N . PHE A 1 193 ? 12.709 -2.285 -14.210 1.00 89.62 193 PHE A N 1
ATOM 1506 C CA . PHE A 1 193 ? 13.615 -2.289 -13.055 1.00 89.62 193 PHE A CA 1
ATOM 1507 C C . PHE A 1 193 ? 15.072 -2.635 -13.411 1.00 89.62 193 PHE A C 1
ATOM 1509 O O . PHE A 1 193 ? 15.881 -2.863 -12.507 1.00 89.62 193 PHE A O 1
ATOM 1516 N N . GLY A 1 194 ? 15.416 -2.714 -14.704 1.00 88.44 194 GLY A N 1
ATOM 1517 C CA . GLY A 1 194 ? 16.755 -3.086 -15.168 1.00 88.44 194 GLY A CA 1
ATOM 1518 C C . GLY A 1 194 ? 17.149 -4.523 -14.809 1.00 88.44 194 GLY A C 1
ATOM 1519 O O . GLY A 1 194 ? 18.323 -4.800 -14.563 1.00 88.44 194 GLY A O 1
ATOM 1520 N N . LEU A 1 195 ? 16.177 -5.435 -14.699 1.00 87.56 195 LEU A N 1
ATOM 1521 C CA . LEU A 1 195 ? 16.423 -6.841 -14.378 1.00 87.56 195 LEU A CA 1
ATOM 1522 C C . LEU A 1 195 ? 16.581 -7.672 -15.655 1.00 87.56 195 LEU A C 1
ATOM 1524 O O . LEU A 1 195 ? 15.777 -7.515 -16.574 1.00 87.56 195 LEU A O 1
ATOM 1528 N N . PRO A 1 196 ? 17.535 -8.620 -15.696 1.00 80.56 196 PRO A N 1
ATOM 1529 C CA . PRO A 1 196 ? 17.688 -9.499 -16.843 1.00 80.56 196 PRO A CA 1
ATOM 1530 C C . PRO A 1 196 ? 16.418 -10.336 -17.051 1.00 80.56 196 PRO A C 1
ATOM 1532 O O . PRO A 1 196 ? 15.827 -10.885 -16.102 1.00 80.56 196 PRO A O 1
ATOM 1535 N N . ILE A 1 197 ? 15.997 -10.430 -18.312 1.00 76.31 197 ILE A N 1
ATOM 1536 C CA . ILE A 1 197 ? 15.008 -11.407 -18.759 1.00 76.31 197 ILE A CA 1
ATOM 1537 C C . ILE A 1 197 ? 15.69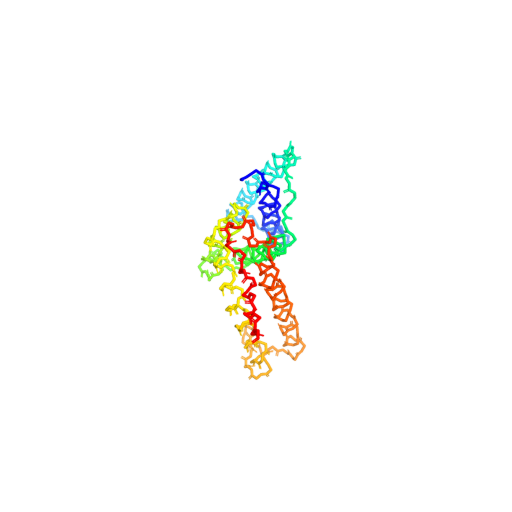6 -12.763 -18.638 1.00 76.31 197 ILE A C 1
ATOM 1539 O O . ILE A 1 197 ? 16.786 -12.943 -19.174 1.00 76.31 197 ILE A O 1
ATOM 1543 N N . ALA A 1 198 ? 15.099 -13.699 -17.898 1.00 64.56 198 ALA A N 1
ATOM 1544 C CA . ALA A 1 198 ? 15.607 -15.063 -17.878 1.00 64.56 198 ALA A CA 1
ATOM 1545 C C . ALA A 1 198 ? 15.554 -15.578 -19.321 1.00 64.56 198 ALA A C 1
ATOM 1547 O O . ALA A 1 198 ? 14.463 -15.762 -19.865 1.00 64.56 198 ALA A O 1
ATOM 1548 N N . ALA A 1 199 ? 16.718 -15.711 -19.962 1.00 59.59 199 ALA A N 1
ATOM 1549 C CA . ALA A 1 199 ? 16.804 -16.288 -21.289 1.00 59.59 199 ALA A CA 1
ATOM 1550 C C . ALA A 1 199 ? 16.129 -17.659 -21.221 1.00 59.59 199 ALA A C 1
ATOM 1552 O O . ALA A 1 199 ? 16.411 -18.446 -20.312 1.00 59.59 199 ALA A O 1
ATOM 1553 N N . LYS A 1 200 ? 15.193 -17.930 -22.139 1.00 58.34 200 LYS A N 1
ATOM 1554 C CA . LYS A 1 200 ? 14.707 -19.295 -22.330 1.00 58.34 200 LYS A CA 1
ATOM 1555 C C . LYS A 1 200 ? 15.950 -20.132 -22.597 1.00 58.34 200 LYS A C 1
ATOM 1557 O O . LYS A 1 200 ? 16.587 -19.941 -23.627 1.00 58.34 200 LYS A O 1
ATOM 1562 N N . VAL A 1 201 ? 16.298 -21.011 -21.661 1.00 58.34 201 VAL A N 1
ATOM 1563 C CA . VAL A 1 201 ? 17.287 -22.059 -21.892 1.00 58.34 201 VAL A CA 1
ATOM 1564 C C . VAL A 1 201 ? 16.723 -22.882 -23.042 1.00 58.34 201 VAL A C 1
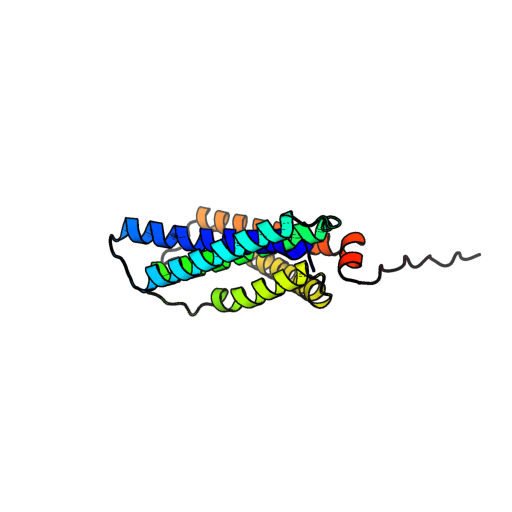ATOM 1566 O O . VAL A 1 201 ? 15.789 -23.664 -22.861 1.00 58.34 201 VAL A O 1
ATOM 1569 N N . SER A 1 202 ? 17.197 -22.609 -24.255 1.00 56.84 202 SER A N 1
ATOM 1570 C CA . SER A 1 202 ? 16.939 -23.451 -25.409 1.00 56.84 202 SER A CA 1
ATOM 1571 C C . SER A 1 202 ? 17.451 -24.834 -25.032 1.00 56.84 202 SER A C 1
ATOM 1573 O O . SER A 1 202 ? 18.642 -24.988 -24.757 1.00 56.84 202 SER A O 1
ATOM 1575 N N . LYS A 1 203 ? 16.551 -25.820 -24.938 1.00 59.31 203 LYS A N 1
ATOM 1576 C CA . LYS A 1 203 ? 16.971 -27.216 -24.798 1.00 59.31 203 LYS A CA 1
ATOM 1577 C C . LYS A 1 203 ? 17.977 -27.499 -25.921 1.00 59.31 203 LYS A C 1
ATOM 1579 O O . LYS A 1 203 ? 17.667 -27.140 -27.059 1.00 59.31 203 LYS A O 1
ATOM 1584 N N . PRO A 1 204 ? 19.153 -28.080 -25.633 1.00 60.56 204 PRO A N 1
ATOM 1585 C CA . PRO A 1 204 ? 20.045 -28.512 -26.693 1.00 60.56 204 PRO A CA 1
ATOM 1586 C C . PRO A 1 204 ? 19.275 -29.514 -27.549 1.00 60.56 204 PRO A C 1
ATOM 1588 O O . PRO A 1 204 ? 18.723 -30.489 -27.035 1.00 60.56 204 PRO A O 1
ATOM 1591 N N . THR A 1 205 ? 19.166 -29.218 -28.839 1.00 67.62 205 THR A N 1
ATOM 1592 C CA . THR A 1 205 ? 18.669 -30.160 -29.832 1.00 67.62 205 THR A CA 1
ATOM 1593 C C . THR A 1 205 ? 19.661 -31.316 -29.837 1.00 67.62 205 THR A C 1
ATOM 1595 O O . THR A 1 205 ? 20.793 -31.152 -30.285 1.00 67.62 205 THR A O 1
ATOM 1598 N N . VAL A 1 206 ? 19.285 -32.442 -29.231 1.00 67.25 206 VAL A N 1
ATOM 1599 C CA . VAL A 1 206 ? 20.056 -33.679 -29.355 1.00 67.25 206 VAL A CA 1
ATOM 1600 C C . VAL A 1 206 ? 19.889 -34.114 -30.808 1.00 67.25 206 VAL A C 1
ATOM 1602 O O . VAL A 1 206 ? 18.758 -34.345 -31.240 1.00 67.25 206 VAL A O 1
ATOM 1605 N N . ALA A 1 207 ? 20.993 -34.068 -31.551 1.00 69.75 207 ALA A N 1
ATOM 1606 C CA . ALA A 1 207 ? 21.097 -34.564 -32.918 1.00 69.75 207 ALA A CA 1
ATOM 1607 C C . ALA A 1 207 ? 21.110 -36.096 -32.935 1.00 69.75 207 ALA A C 1
ATOM 1609 O O . ALA A 1 207 ? 21.643 -36.681 -31.962 1.00 69.75 207 ALA A O 1
#

Sequence (207 aa):
MRQAFVPIGWAVFFSALALIVPVVMGRLEDGLWTFARGAVLGVAGSLLAVGVTLVWTGSRQSSPPLPAGVRIALAANIVFLAFFALELSDRIVRQEGRIGYWSTYLHLPTLALFGGLVAGRRWAWWTWRLVSALSVLWFVGFAVLVPFARLQSDGIPIPWYGRVYVMAVTLAFVAILTAAFRSLGRPETRNWFGLPIAAKVSKPTVA

Secondary structure (DSSP, 8-state):
-GGGHHHHHHHHHHHHHHHHHHHHHHHHHH----HHHHHHHHHHHHHHHHHHHHHHHHHTS--PPPPHHHHHHHHHHHHHHHHHHHHHHHHHHHTTT---SHHHHHHHHHHHHHHHHHTT-HHHHHHHHHHHHHHHHHHHHHHHHTTTS--EETTEEPPHHHHHHHHHHHHHHHHHHHHHHHHTTSHHHHHHTTPPP----------